Protein AF-0000000086745150 (afdb_homodimer)

Secondary structure (DSSP, 8-state):
-PPPHHHHHHHHHHHTTT-HHHHHHHEEEEEEEEE-TTSTT-EEEESHHHIIIIIIHHHHHTEEEEEEEEEEEEEETTEEEEEEEEEEEETTS-EEEEEEEEEEEEETTEEEEEEEEE-HHHHHHHH--/-PPPHHHHHHHHHHHTTT-HHHHHHHEEEEEEEEE-TTSTT-EEEESHHHIIIIIIHHHHHTEEEEEEEEEEEEEETTEEEEEEEEEEEETTS-EEEEEEEEEEEEETTEEEEEEEEE-HHHHHHHH--

pLDDT: mean 95.44, std 5.89, range [51.44, 98.81]

Nearest PDB structures (foldseek):
  3ebt-assembly1_A-2  TM=9.265E-01  e=2.914E-10  Burkholderia pseudomallei K96243
  3ec9-assembly1_A  TM=9.113E-01  e=8.352E-10  Burkholderia thailandensis E264
  6wf4-assembly1_A  TM=9.199E-01  e=3.823E-09  Streptomyces sp. RM-5-8
  3f14-assembly1_A-2  TM=7.844E-01  e=1.252E-06  Cytophaga hutchinsonii ATCC 33406
  4j9a-assembly4_D  TM=7.954E-01  e=3.951E-05  Pseudomonas aeruginosa PAO1

Structure (mmCIF, N/CA/C/O backbone):
data_AF-0000000086745150-model_v1
#
loop_
_entity.id
_entity.type
_entity.pdbx_description
1 polymer 'SnoaL-like domain-containing protein'
#
loop_
_atom_site.group_PDB
_atom_site.id
_atom_site.type_symbol
_atom_site.label_atom_id
_atom_site.label_alt_id
_atom_site.label_comp_id
_atom_site.label_asym_id
_atom_site.label_entity_id
_atom_site.label_seq_id
_atom_site.pdbx_PDB_ins_code
_atom_site.Cartn_x
_atom_site.Cartn_y
_atom_site.Cartn_z
_atom_site.occupancy
_atom_site.B_iso_or_equiv
_atom_site.auth_seq_id
_atom_site.auth_comp_id
_atom_site.auth_asym_id
_atom_site.auth_atom_id
_atom_site.pdbx_PDB_model_num
ATOM 1 N N . MET A 1 1 ? 19.312 3.621 -17.266 1 51.53 1 MET A N 1
ATOM 2 C CA . MET A 1 1 ? 20.203 2.811 -16.438 1 51.53 1 MET A CA 1
ATOM 3 C C . MET A 1 1 ? 19.641 1.402 -16.266 1 51.53 1 MET A C 1
ATOM 5 O O . MET A 1 1 ? 18.422 1.211 -16.25 1 51.53 1 MET A O 1
ATOM 9 N N . SER A 1 2 ? 20.406 0.345 -16.516 1 74.62 2 SER A N 1
ATOM 10 C CA . SER A 1 2 ? 20.078 -1.078 -16.531 1 74.62 2 SER A CA 1
ATOM 11 C C . SER A 1 2 ? 19.531 -1.531 -15.188 1 74.62 2 SER A C 1
ATOM 13 O O . SER A 1 2 ? 19.922 -1.002 -14.148 1 74.62 2 SER A O 1
ATOM 15 N N . ASP A 1 3 ? 18.484 -2.293 -15.094 1 85.75 3 ASP A N 1
ATOM 16 C CA . ASP A 1 3 ? 17.875 -2.838 -13.875 1 85.75 3 ASP A CA 1
ATOM 17 C C . ASP A 1 3 ? 18.906 -3.615 -13.055 1 85.75 3 ASP A C 1
ATOM 19 O O . ASP A 1 3 ? 19.781 -4.273 -13.617 1 85.75 3 ASP A O 1
ATOM 23 N N . SER A 1 4 ? 18.969 -3.369 -11.719 1 93.81 4 SER A N 1
ATOM 24 C CA . SER A 1 4 ? 19.688 -4.297 -10.844 1 93.81 4 SER A CA 1
ATOM 25 C C . SER A 1 4 ? 19.172 -5.719 -11.008 1 93.81 4 SER A C 1
ATOM 27 O O . SER A 1 4 ? 18.109 -5.938 -11.602 1 93.81 4 SER A O 1
ATOM 29 N N . LEU A 1 5 ? 19.922 -6.699 -10.547 1 94.88 5 LEU A N 1
ATOM 30 C CA . LEU A 1 5 ? 19.484 -8.094 -10.602 1 94.88 5 LEU A CA 1
ATOM 31 C C . LEU A 1 5 ? 18.172 -8.273 -9.859 1 94.88 5 LEU A C 1
ATOM 33 O O . LEU A 1 5 ? 17.266 -8.945 -10.367 1 94.88 5 LEU A O 1
ATOM 37 N N . ASN A 1 6 ? 18.078 -7.664 -8.625 1 97.19 6 ASN A N 1
ATOM 38 C CA . ASN A 1 6 ? 16.859 -7.789 -7.844 1 97.19 6 ASN A CA 1
ATOM 39 C C . ASN A 1 6 ? 15.648 -7.254 -8.609 1 97.19 6 ASN A C 1
ATOM 41 O O . ASN A 1 6 ? 14.609 -7.918 -8.688 1 97.19 6 ASN A O 1
ATOM 45 N N . VAL A 1 7 ? 15.773 -6.074 -9.172 1 97.38 7 VAL A N 1
ATOM 46 C CA . VAL A 1 7 ? 14.672 -5.457 -9.906 1 97.38 7 VAL A CA 1
ATOM 47 C C . VAL A 1 7 ? 14.344 -6.301 -11.141 1 97.38 7 VAL A C 1
ATOM 49 O O . VAL A 1 7 ? 13.172 -6.48 -11.477 1 97.38 7 VAL A O 1
ATOM 52 N N . SER A 1 8 ? 15.367 -6.832 -11.781 1 96.5 8 SER A N 1
ATOM 53 C CA . SER A 1 8 ? 15.156 -7.664 -12.961 1 96.5 8 SER A CA 1
ATOM 54 C C . SER A 1 8 ? 14.352 -8.914 -12.617 1 96.5 8 SER A C 1
ATOM 56 O O . SER A 1 8 ? 13.477 -9.336 -13.383 1 96.5 8 SER A O 1
ATOM 58 N N . ILE A 1 9 ? 14.633 -9.539 -11.539 1 96.56 9 ILE A N 1
ATOM 59 C CA . ILE A 1 9 ? 13.93 -10.734 -11.102 1 96.56 9 ILE A CA 1
ATOM 60 C C . ILE A 1 9 ? 12.469 -10.398 -10.828 1 96.56 9 ILE A C 1
ATOM 62 O O . ILE A 1 9 ? 11.57 -11.133 -11.242 1 96.56 9 ILE A O 1
ATOM 66 N N . VAL A 1 10 ? 12.227 -9.297 -10.164 1 97.38 10 VAL A N 1
ATOM 67 C CA . VAL A 1 10 ? 10.867 -8.875 -9.844 1 97.38 10 VAL A CA 1
ATOM 68 C C . VAL A 1 10 ? 10.102 -8.555 -11.125 1 97.38 10 VAL A C 1
ATOM 70 O O . VAL A 1 10 ? 8.953 -8.961 -11.289 1 97.38 10 VAL A O 1
ATOM 73 N N . ARG A 1 11 ? 10.727 -7.848 -12.039 1 96.38 11 ARG A N 1
ATOM 74 C CA . ARG A 1 11 ? 10.086 -7.523 -13.312 1 96.38 11 ARG A CA 1
ATOM 75 C C . ARG A 1 11 ? 9.727 -8.789 -14.078 1 96.38 11 ARG A C 1
ATOM 77 O O . ARG A 1 11 ? 8.648 -8.875 -14.68 1 96.38 11 ARG A O 1
ATOM 84 N N . ARG A 1 12 ? 10.586 -9.789 -14.031 1 94.88 12 ARG A N 1
ATOM 85 C CA . ARG A 1 12 ? 10.328 -11.062 -14.703 1 94.88 12 ARG A CA 1
ATOM 86 C C . ARG A 1 12 ? 9.086 -11.734 -14.125 1 94.88 12 ARG A C 1
ATOM 88 O O . ARG A 1 12 ? 8.32 -12.367 -14.859 1 94.88 12 ARG A O 1
ATOM 95 N N . PHE A 1 13 ? 8.891 -11.602 -12.883 1 96.25 13 PHE A N 1
ATOM 96 C CA . PHE A 1 13 ? 7.699 -12.156 -12.25 1 96.25 13 PHE A CA 1
ATOM 97 C C . PHE A 1 13 ? 6.438 -11.539 -12.852 1 96.25 13 PHE A C 1
ATOM 99 O O . PHE A 1 13 ? 5.523 -12.266 -13.258 1 96.25 13 PHE A O 1
ATOM 106 N N . TYR A 1 14 ? 6.398 -10.227 -12.898 1 95.5 14 TYR A N 1
ATOM 107 C CA . TYR A 1 14 ? 5.207 -9.555 -13.406 1 95.5 14 TYR A CA 1
ATOM 108 C C . TYR A 1 14 ? 4.988 -9.883 -14.883 1 95.5 14 TYR A C 1
ATOM 110 O O . TYR A 1 14 ? 3.848 -9.969 -15.336 1 95.5 14 TYR A O 1
ATOM 118 N N . GLU A 1 15 ? 6.043 -10.055 -15.586 1 92.88 15 GLU A N 1
ATOM 119 C CA . GLU A 1 15 ? 5.973 -10.32 -17.016 1 92.88 15 GLU A CA 1
ATOM 120 C C . GLU A 1 15 ? 5.547 -11.758 -17.297 1 92.88 15 GLU A C 1
ATOM 122 O O . GLU A 1 15 ? 5.086 -12.078 -18.391 1 92.88 15 GLU A O 1
ATOM 127 N N . SER A 1 16 ? 5.754 -12.633 -16.281 1 89.31 16 SER A N 1
ATOM 128 C CA . SER A 1 16 ? 5.445 -14.047 -16.469 1 89.31 16 SER A CA 1
ATOM 129 C C . SER A 1 16 ? 3.949 -14.266 -16.688 1 89.31 16 SER A C 1
ATOM 131 O O . SER A 1 16 ? 3.535 -15.289 -17.219 1 89.31 16 SER A O 1
ATOM 133 N N . MET A 1 17 ? 3.076 -13.305 -16.266 1 75 17 MET A N 1
ATOM 134 C CA . MET A 1 17 ? 1.635 -13.32 -16.5 1 75 17 MET A CA 1
ATOM 135 C C . MET A 1 17 ? 1.022 -14.641 -16.062 1 75 17 MET A C 1
ATOM 137 O O . MET A 1 17 ? 0.114 -15.156 -16.703 1 75 17 MET A O 1
ATOM 141 N N . GLY A 1 18 ? 1.61 -15.281 -15.117 1 77.31 18 GLY A N 1
ATOM 142 C CA . GLY A 1 18 ? 0.941 -16.453 -14.602 1 77.31 18 GLY A CA 1
ATOM 143 C C . GLY A 1 18 ? 1.522 -17.75 -15.125 1 77.31 18 GLY A C 1
ATOM 144 O O . GLY A 1 18 ? 0.983 -18.844 -14.867 1 77.31 18 GLY A O 1
ATOM 145 N N . ASP A 1 19 ? 2.5 -17.641 -15.891 1 89.88 19 ASP A N 1
ATOM 146 C CA . ASP A 1 19 ? 3.182 -18.875 -16.281 1 89.88 19 ASP A CA 1
ATOM 147 C C . ASP A 1 19 ? 3.768 -19.594 -15.078 1 89.88 19 ASP A C 1
ATOM 149 O O . ASP A 1 19 ? 4.762 -19.141 -14.5 1 89.88 19 ASP A O 1
ATOM 153 N N . ILE A 1 20 ? 3.25 -20.719 -14.812 1 89.81 20 ILE A N 1
ATOM 154 C CA . ILE A 1 20 ? 3.545 -21.422 -13.57 1 89.81 20 ILE A CA 1
ATOM 155 C C . ILE A 1 20 ? 5.008 -21.875 -13.57 1 89.81 20 ILE A C 1
ATOM 157 O O . ILE A 1 20 ? 5.656 -21.875 -12.523 1 89.81 20 ILE A O 1
ATOM 161 N N . ASN A 1 21 ? 5.531 -22.219 -14.664 1 92.12 21 ASN A N 1
ATOM 162 C CA . ASN A 1 21 ? 6.922 -22.641 -14.742 1 92.12 21 ASN A CA 1
ATOM 163 C C . ASN A 1 21 ? 7.883 -21.516 -14.391 1 92.12 21 ASN A C 1
ATOM 165 O O . ASN A 1 21 ? 8.828 -21.703 -13.633 1 92.12 21 ASN A O 1
ATOM 169 N N . ILE A 1 22 ? 7.688 -20.406 -14.93 1 93.06 22 ILE A N 1
ATOM 170 C CA . ILE A 1 22 ? 8.523 -19.25 -14.641 1 93.06 22 ILE A CA 1
ATOM 171 C C . ILE A 1 22 ? 8.367 -18.859 -13.172 1 93.06 22 ILE A C 1
ATOM 173 O O . ILE A 1 22 ? 9.359 -18.578 -12.492 1 93.06 22 ILE A O 1
ATOM 177 N N . VAL A 1 23 ? 7.156 -18.875 -12.68 1 93.31 23 VAL A N 1
ATOM 178 C CA . VAL A 1 23 ? 6.855 -18.5 -11.305 1 93.31 23 VAL A CA 1
ATOM 179 C C . VAL A 1 23 ? 7.594 -19.422 -10.336 1 93.31 23 VAL A C 1
ATOM 181 O O . VAL A 1 23 ? 8.227 -18.953 -9.383 1 93.31 23 VAL A O 1
ATOM 184 N N . ARG A 1 24 ? 7.57 -20.672 -10.633 1 92.81 24 ARG A N 1
ATOM 185 C CA . ARG A 1 24 ? 8.227 -21.641 -9.766 1 92.81 24 ARG A CA 1
ATOM 186 C C . ARG A 1 24 ? 9.742 -21.469 -9.789 1 92.81 24 ARG A C 1
ATOM 188 O O . ARG A 1 24 ? 10.422 -21.766 -8.805 1 92.81 24 ARG A O 1
ATOM 195 N N . GLN A 1 25 ? 10.273 -20.984 -10.836 1 93.94 25 GLN A N 1
ATOM 196 C CA . GLN A 1 25 ? 11.711 -20.734 -10.953 1 93.94 25 GLN A CA 1
ATOM 197 C C . GLN A 1 25 ? 12.125 -19.5 -10.156 1 93.94 25 GLN A C 1
ATOM 199 O O . GLN A 1 25 ? 13.234 -19.453 -9.609 1 93.94 25 GLN A O 1
ATOM 204 N N . LEU A 1 26 ? 11.305 -18.578 -10.094 1 96.19 26 LEU A N 1
ATOM 205 C CA . LEU A 1 26 ? 11.648 -17.281 -9.508 1 96.19 26 LEU A CA 1
ATOM 206 C C . LEU A 1 26 ? 11.406 -17.281 -8.008 1 96.19 26 LEU A C 1
ATOM 208 O O . LEU A 1 26 ? 12.07 -16.562 -7.262 1 96.19 26 LEU A O 1
ATOM 212 N N . MET A 1 27 ? 10.461 -18.094 -7.527 1 96.38 27 MET A N 1
ATOM 213 C CA . MET A 1 27 ? 10.047 -18.047 -6.129 1 96.38 27 MET A CA 1
ATOM 214 C C . MET A 1 27 ? 10.773 -19.109 -5.312 1 96.38 27 MET A C 1
ATOM 216 O O . MET A 1 27 ? 10.953 -20.234 -5.773 1 96.38 27 MET A O 1
ATOM 220 N N . GLY A 1 28 ? 11.203 -18.734 -4.16 1 96.19 28 GLY A N 1
ATOM 221 C CA . GLY A 1 28 ? 11.727 -19.719 -3.229 1 96.19 28 GLY A CA 1
ATOM 222 C C . GLY A 1 28 ? 10.672 -20.688 -2.73 1 96.19 28 GLY A C 1
ATOM 223 O O . GLY A 1 28 ? 9.5 -20.328 -2.588 1 96.19 28 GLY A O 1
ATOM 224 N N . ASP A 1 29 ? 11.055 -21.906 -2.32 1 95.56 29 ASP A N 1
ATOM 225 C CA . ASP A 1 29 ? 10.148 -22.953 -1.871 1 95.56 29 ASP A CA 1
ATOM 226 C C . ASP A 1 29 ? 9.391 -22.531 -0.616 1 95.56 29 ASP A C 1
ATOM 228 O O . ASP A 1 29 ? 8.25 -22.938 -0.405 1 95.56 29 ASP A O 1
ATOM 232 N N . ASP A 1 30 ? 10.008 -21.641 0.158 1 97.12 30 ASP A N 1
ATOM 233 C CA . ASP A 1 30 ? 9.43 -21.25 1.437 1 97.12 30 ASP A CA 1
ATOM 234 C C . ASP A 1 30 ? 8.93 -19.812 1.394 1 97.12 30 ASP A C 1
ATOM 236 O O . ASP A 1 30 ? 8.969 -19.109 2.4 1 97.12 30 ASP A O 1
ATOM 240 N N . ILE A 1 31 ? 8.609 -19.375 0.255 1 98.38 31 ILE A N 1
ATOM 241 C CA . ILE A 1 31 ? 8.18 -18 0.092 1 98.38 31 ILE A CA 1
ATOM 242 C C . ILE A 1 31 ? 7.039 -17.688 1.062 1 98.38 31 ILE A C 1
ATOM 244 O O . ILE A 1 31 ? 6.168 -18.531 1.288 1 98.38 31 ILE A O 1
ATOM 248 N N . ILE A 1 32 ? 7.074 -16.531 1.65 1 98.81 32 ILE A N 1
ATOM 249 C CA . ILE A 1 32 ? 5.992 -15.984 2.459 1 98.81 32 ILE A CA 1
ATOM 250 C C . ILE A 1 32 ? 5.188 -14.984 1.634 1 98.81 32 ILE A C 1
ATOM 252 O O . ILE A 1 32 ? 5.754 -14.055 1.053 1 98.81 32 ILE A O 1
ATOM 256 N N . TRP A 1 33 ? 3.891 -15.211 1.575 1 98.69 33 TRP A N 1
ATOM 257 C CA . TRP A 1 33 ? 2.953 -14.43 0.778 1 98.69 33 TRP A CA 1
ATOM 258 C C . TRP A 1 33 ? 1.914 -13.758 1.668 1 98.69 33 TRP A C 1
ATOM 260 O O . TRP A 1 33 ? 0.938 -14.383 2.082 1 98.69 33 TRP A O 1
ATOM 270 N N . ASP A 1 34 ? 2.164 -12.406 1.898 1 98.81 34 ASP A N 1
ATOM 271 C CA . ASP A 1 34 ? 1.401 -11.648 2.887 1 98.81 34 ASP A CA 1
ATOM 272 C C . ASP A 1 34 ? 0.463 -10.648 2.213 1 98.81 34 ASP A C 1
ATOM 274 O O . ASP A 1 34 ? 0.901 -9.602 1.741 1 98.81 34 ASP A O 1
ATOM 278 N N . ILE A 1 35 ? -0.817 -11.023 2.203 1 98.75 35 ILE A N 1
ATOM 279 C CA . ILE A 1 35 ? -1.843 -10.266 1.499 1 98.75 35 ILE A CA 1
ATOM 280 C C . ILE A 1 35 ? -2.643 -9.43 2.496 1 98.75 35 ILE A C 1
ATOM 282 O O . ILE A 1 35 ? -2.996 -9.906 3.576 1 98.75 35 ILE A O 1
ATOM 286 N N . THR A 1 36 ? -2.852 -8.203 2.094 1 98.25 36 THR A N 1
ATOM 287 C CA . THR A 1 36 ? -3.543 -7.219 2.92 1 98.25 36 THR A CA 1
ATOM 288 C C . THR A 1 36 ? -4.871 -7.773 3.43 1 98.25 36 THR A C 1
ATOM 290 O O . THR A 1 36 ? -5.617 -8.398 2.674 1 98.25 36 THR A O 1
ATOM 293 N N . GLU A 1 37 ? -5.227 -7.5 4.652 1 97.31 37 GLU A N 1
ATOM 294 C CA . GLU A 1 37 ? -6.328 -8.141 5.367 1 97.31 37 GLU A CA 1
ATOM 295 C C . GLU A 1 37 ? -7.664 -7.855 4.691 1 97.31 37 GLU A C 1
ATOM 297 O O . GLU A 1 37 ? -8.547 -8.719 4.66 1 97.31 37 GLU A O 1
ATOM 302 N N . GLY A 1 38 ? -7.902 -6.762 4.172 1 97.06 38 GLY A N 1
ATOM 303 C CA . GLY A 1 38 ? -9.18 -6.387 3.584 1 97.06 38 GLY A CA 1
ATOM 304 C C . GLY A 1 38 ? -9.422 -7.027 2.23 1 97.06 38 GLY A C 1
ATOM 305 O O . GLY A 1 38 ? -10.523 -6.934 1.684 1 97.06 38 GLY A O 1
ATOM 306 N N . ALA A 1 39 ? -8.422 -7.676 1.69 1 96.81 39 ALA A N 1
ATOM 307 C CA . ALA A 1 39 ? -8.57 -8.32 0.388 1 96.81 39 ALA A CA 1
ATOM 308 C C . ALA A 1 39 ? -9.461 -9.562 0.485 1 96.81 39 ALA A C 1
ATOM 310 O O . ALA A 1 39 ? -9.539 -10.195 1.541 1 96.81 39 ALA A O 1
ATOM 311 N N . LEU A 1 40 ? -10.125 -9.977 -0.613 1 93.62 40 LEU A N 1
ATOM 312 C CA . LEU A 1 40 ? -11.008 -11.141 -0.672 1 93.62 40 LEU A CA 1
ATOM 313 C C . LEU A 1 40 ? -10.281 -12.391 -0.18 1 93.62 40 LEU A C 1
ATOM 315 O O . LEU A 1 40 ? -10.867 -13.211 0.525 1 93.62 40 LEU A O 1
ATOM 319 N N . HIS A 1 41 ? -9.055 -12.508 -0.434 1 96.75 41 HIS A N 1
ATOM 320 C CA . HIS A 1 41 ? -8.211 -13.625 -0.008 1 96.75 41 HIS A CA 1
ATOM 321 C C . HIS A 1 41 ? -7.051 -13.148 0.85 1 96.75 41 HIS A C 1
ATOM 323 O O . HIS A 1 41 ? -5.914 -13.602 0.675 1 96.75 41 HIS A O 1
ATOM 329 N N . GLY A 1 42 ? -7.402 -12.195 1.705 1 97.81 42 GLY A N 1
ATOM 330 C CA . GLY A 1 42 ? -6.379 -11.695 2.604 1 97.81 42 GLY A CA 1
ATOM 331 C C . GLY A 1 42 ? -5.844 -12.75 3.553 1 97.81 42 GLY A C 1
ATOM 332 O O . GLY A 1 42 ? -6.566 -13.672 3.932 1 97.81 42 GLY A O 1
ATOM 333 N N . GLY A 1 43 ? -4.609 -12.547 4.008 1 97.94 43 GLY A N 1
ATOM 334 C CA . GLY A 1 43 ? -3.951 -13.5 4.887 1 97.94 43 GLY A CA 1
ATOM 335 C C . GLY A 1 43 ? -2.525 -13.805 4.473 1 97.94 43 GLY A C 1
ATOM 336 O O . GLY A 1 43 ? -1.987 -13.18 3.562 1 97.94 43 GLY A O 1
ATOM 337 N N . VAL A 1 44 ? -1.952 -14.781 5.242 1 98.75 44 VAL A N 1
ATOM 338 C CA . VAL A 1 44 ? -0.567 -15.156 4.98 1 98.75 44 VAL A CA 1
ATOM 339 C C . VAL A 1 44 ? -0.507 -16.609 4.496 1 98.75 44 VAL A C 1
ATOM 341 O O . VAL A 1 44 ? -1.053 -17.5 5.141 1 98.75 44 VAL A O 1
ATOM 344 N N . TYR A 1 45 ? 0.108 -16.766 3.318 1 98.69 45 TYR A N 1
ATOM 345 C CA . TYR A 1 45 ? 0.352 -18.078 2.725 1 98.69 45 TYR A CA 1
ATOM 346 C C . TYR A 1 45 ? 1.834 -18.422 2.773 1 98.69 45 TYR A C 1
ATOM 348 O O . TYR A 1 45 ? 2.691 -17.562 2.602 1 98.69 45 TYR A O 1
ATOM 356 N N . GLU A 1 46 ? 2.072 -19.688 2.99 1 98.69 46 GLU A N 1
ATOM 357 C CA . GLU A 1 46 ? 3.461 -20.109 3.178 1 98.69 46 GLU A CA 1
ATOM 358 C C . GLU A 1 46 ? 3.826 -21.25 2.242 1 98.69 46 GLU A C 1
ATOM 360 O O . GLU A 1 46 ? 3.199 -22.312 2.279 1 98.69 46 GLU A O 1
ATOM 365 N N . GLY A 1 47 ? 4.859 -20.984 1.521 1 98.19 47 GLY A N 1
ATOM 366 C CA . GLY A 1 47 ? 5.324 -21.969 0.564 1 98.19 47 GLY A CA 1
ATOM 367 C C . GLY A 1 47 ? 4.66 -21.844 -0.793 1 98.19 47 GLY A C 1
ATOM 368 O O . GLY A 1 47 ? 3.486 -21.484 -0.885 1 98.19 47 GLY A O 1
ATOM 369 N N . ILE A 1 48 ? 5.426 -22.234 -1.801 1 96.06 48 ILE A N 1
ATOM 370 C CA . ILE A 1 48 ? 4.996 -22 -3.176 1 96.06 48 ILE A CA 1
ATOM 371 C C . ILE A 1 48 ? 3.713 -22.781 -3.453 1 96.06 48 ILE A C 1
ATOM 373 O O . ILE A 1 48 ? 2.818 -22.281 -4.145 1 96.06 48 ILE A O 1
ATOM 377 N N . ASP A 1 49 ? 3.576 -23.969 -2.99 1 96.31 49 ASP A N 1
ATOM 378 C CA . ASP A 1 49 ? 2.367 -24.75 -3.227 1 96.31 49 ASP A CA 1
ATOM 379 C C . ASP A 1 49 ? 1.148 -24.094 -2.592 1 96.31 49 ASP A C 1
ATOM 381 O O . ASP A 1 49 ? 0.072 -24.047 -3.191 1 96.31 49 ASP A O 1
ATOM 385 N N . ASP A 1 50 ? 1.31 -23.625 -1.415 1 98 50 ASP A N 1
ATOM 386 C CA . ASP A 1 50 ? 0.231 -22.906 -0.747 1 98 50 ASP A CA 1
ATOM 387 C C . ASP A 1 50 ? -0.171 -21.656 -1.539 1 98 50 ASP A C 1
ATOM 389 O O . ASP A 1 50 ? -1.357 -21.422 -1.774 1 98 50 ASP A O 1
ATOM 393 N N . VAL A 1 51 ? 0.795 -20.906 -1.982 1 97.06 51 VAL A N 1
ATOM 394 C CA . VAL A 1 51 ? 0.556 -19.688 -2.746 1 97.06 51 VAL A CA 1
ATOM 395 C C . VAL A 1 51 ? -0.191 -20.031 -4.035 1 97.06 51 VAL A C 1
ATOM 397 O O . VAL A 1 51 ? -1.21 -19.406 -4.348 1 97.06 51 VAL A O 1
ATOM 400 N N . LEU A 1 52 ? 0.263 -21.031 -4.727 1 94.44 52 LEU A N 1
ATOM 401 C CA . LEU A 1 52 ? -0.307 -21.359 -6.027 1 94.44 52 LEU A CA 1
ATOM 402 C C . LEU A 1 52 ? -1.694 -21.969 -5.879 1 94.44 52 LEU A C 1
ATOM 404 O O . LEU A 1 52 ? -2.625 -21.594 -6.594 1 94.44 52 LEU A O 1
ATOM 408 N N . ASN A 1 53 ? -1.905 -22.781 -4.898 1 95.31 53 ASN A N 1
ATOM 409 C CA . ASN A 1 53 ? -3.137 -23.547 -4.805 1 95.31 53 ASN A CA 1
ATOM 410 C C . ASN A 1 53 ? -4.203 -22.828 -3.992 1 95.31 53 ASN A C 1
ATOM 412 O O . ASN A 1 53 ? -5.387 -22.875 -4.32 1 95.31 53 ASN A O 1
ATOM 416 N N . ASN A 1 54 ? -3.791 -22.109 -3.012 1 97.31 54 ASN A N 1
ATOM 417 C CA . ASN A 1 54 ? -4.777 -21.578 -2.08 1 97.31 54 ASN A CA 1
ATOM 418 C C . ASN A 1 54 ? -4.961 -20.062 -2.26 1 97.31 54 ASN A C 1
ATOM 420 O O . ASN A 1 54 ? -5.941 -19.5 -1.776 1 97.31 54 ASN A O 1
ATOM 424 N N . PHE A 1 55 ? -4.051 -19.469 -2.9 1 96.88 55 PHE A N 1
ATOM 425 C CA . PHE A 1 55 ? -4.234 -18.047 -3.199 1 96.88 55 PHE A CA 1
ATOM 426 C C . PHE A 1 55 ? -4.609 -17.844 -4.66 1 96.88 55 PHE A C 1
ATOM 428 O O . PHE A 1 55 ? -5.699 -17.359 -4.969 1 96.88 55 PHE A O 1
ATOM 435 N N . PHE A 1 56 ? -3.758 -18.312 -5.59 1 94.62 56 PHE A N 1
ATOM 436 C CA . PHE A 1 56 ? -3.908 -17.938 -6.984 1 94.62 56 PHE A CA 1
ATOM 437 C C . PHE A 1 56 ? -5.102 -18.641 -7.617 1 94.62 56 PHE A C 1
ATOM 439 O O . PHE A 1 56 ? -5.832 -18.047 -8.414 1 94.62 56 PHE A O 1
ATOM 446 N N . VAL A 1 57 ? -5.312 -19.875 -7.301 1 93.69 57 VAL A N 1
ATOM 447 C CA . VAL A 1 57 ? -6.414 -20.609 -7.906 1 93.69 57 VAL A CA 1
ATOM 448 C C . VAL A 1 57 ? -7.738 -19.938 -7.57 1 93.69 57 VAL A C 1
ATOM 450 O O . VAL A 1 57 ? -8.484 -19.547 -8.469 1 93.69 57 VAL A O 1
ATOM 453 N N . PRO A 1 58 ? -8.055 -19.719 -6.277 1 94.81 58 PRO A N 1
ATOM 454 C CA . PRO A 1 58 ? -9.305 -19.016 -6.023 1 94.81 58 PRO A CA 1
ATOM 455 C C . PRO A 1 58 ? -9.281 -17.578 -6.535 1 94.81 58 PRO A C 1
ATOM 457 O O . PRO A 1 58 ? -10.312 -17.047 -6.957 1 94.81 58 PRO A O 1
ATOM 460 N N . PHE A 1 59 ? -8.18 -16.953 -6.473 1 94.12 59 PHE A N 1
ATOM 461 C CA . PHE A 1 59 ? -8.039 -15.562 -6.906 1 94.12 59 PHE A CA 1
ATOM 462 C C . PHE A 1 59 ? -8.477 -15.398 -8.352 1 94.12 59 PHE A C 1
ATOM 464 O O . PHE A 1 59 ? -9.258 -14.492 -8.672 1 94.12 59 PHE A O 1
ATOM 471 N N . PHE A 1 60 ? -8.086 -16.25 -9.227 1 91.12 60 PHE A N 1
ATOM 472 C CA . PHE A 1 60 ? -8.375 -16.125 -10.648 1 91.12 60 PHE A CA 1
ATOM 473 C C . PHE A 1 60 ? -9.844 -16.438 -10.93 1 91.12 60 PHE A C 1
ATOM 475 O O . PHE A 1 60 ? -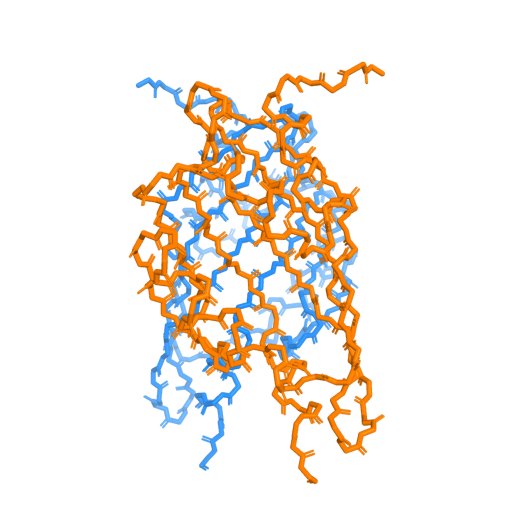10.375 -16.047 -11.977 1 91.12 60 PHE A O 1
ATOM 482 N N . ASN A 1 61 ? -10.477 -17.047 -10 1 93.38 61 ASN A N 1
ATOM 483 C CA . ASN A 1 61 ? -11.898 -17.328 -10.156 1 93.38 61 ASN A CA 1
ATOM 484 C C . ASN A 1 61 ? -12.75 -16.109 -9.844 1 93.38 61 ASN A C 1
ATOM 486 O O . ASN A 1 61 ? -13.938 -16.062 -10.188 1 93.38 61 ASN A O 1
ATOM 490 N N . ASP A 1 62 ? -12.156 -15.156 -9.273 1 94.12 62 ASP A N 1
ATOM 491 C CA . ASP A 1 62 ? -12.93 -14.008 -8.812 1 94.12 62 ASP A CA 1
ATOM 492 C C . ASP A 1 62 ? -13.031 -12.945 -9.898 1 94.12 62 ASP A C 1
ATOM 494 O O . ASP A 1 62 ? -13.852 -12.023 -9.805 1 94.12 62 ASP A O 1
ATOM 498 N N . PHE A 1 63 ? -12.234 -13.07 -10.945 1 95.81 63 PHE A N 1
ATOM 499 C CA . PHE A 1 63 ? -12.148 -11.969 -11.898 1 95.81 63 PHE A CA 1
ATOM 500 C C . PHE A 1 63 ? -12.297 -12.469 -13.328 1 95.81 63 PHE A C 1
ATOM 502 O O . PHE A 1 63 ? -11.82 -13.555 -13.664 1 95.81 63 PHE A O 1
ATOM 509 N N . GLU A 1 64 ? -12.953 -11.742 -14.125 1 96.56 64 GLU A N 1
ATOM 510 C CA . GLU A 1 64 ? -12.969 -11.969 -15.562 1 96.56 64 GLU A CA 1
ATOM 511 C C . GLU A 1 64 ? -11.672 -11.492 -16.203 1 96.56 64 GLU A C 1
ATOM 513 O O . GLU A 1 64 ? -11.133 -12.156 -17.109 1 96.56 64 GLU A O 1
ATOM 518 N N . GLU A 1 65 ? -11.211 -10.367 -15.789 1 96.5 65 GLU A N 1
ATOM 519 C CA . GLU A 1 65 ? -9.945 -9.773 -16.203 1 96.5 65 GLU A CA 1
ATOM 520 C C . GLU A 1 65 ? -9.18 -9.219 -15 1 96.5 65 GLU A C 1
ATOM 522 O O . GLU A 1 65 ? -9.781 -8.688 -14.07 1 96.5 65 GLU A O 1
ATOM 527 N N . PHE A 1 66 ? -7.945 -9.352 -15.078 1 96.12 66 PHE A N 1
ATOM 528 C CA . PHE A 1 66 ? -7.09 -8.789 -14.039 1 96.12 66 PHE A CA 1
ATOM 529 C C . PHE A 1 66 ? -5.695 -8.5 -14.586 1 96.12 66 PHE A C 1
ATOM 531 O O . PHE A 1 66 ? -5.008 -9.406 -15.062 1 96.12 66 PHE A O 1
ATOM 538 N N . ILE A 1 67 ? -5.289 -7.246 -14.508 1 95.88 67 ILE A N 1
ATOM 539 C CA . ILE A 1 67 ? -3.979 -6.801 -14.969 1 95.88 67 ILE A CA 1
ATOM 540 C C . ILE A 1 67 ? -3.252 -6.07 -13.844 1 95.88 67 ILE A C 1
ATOM 542 O O . ILE A 1 67 ? -3.85 -5.262 -13.133 1 95.88 67 ILE A O 1
ATOM 546 N N . VAL A 1 68 ? -2.023 -6.477 -13.648 1 96.38 68 VAL A N 1
ATOM 547 C CA . VAL A 1 68 ? -1.15 -5.754 -12.734 1 96.38 68 VAL A CA 1
ATOM 548 C C . VAL A 1 68 ? -0.296 -4.754 -13.516 1 96.38 68 VAL A C 1
ATOM 550 O O . VAL A 1 68 ? 0.596 -5.148 -14.266 1 96.38 68 VAL A O 1
ATOM 553 N N .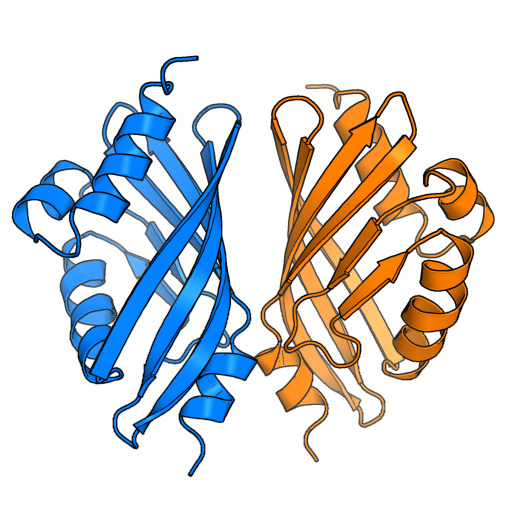 GLU A 1 69 ? -0.57 -3.475 -13.359 1 97.06 69 GLU A N 1
ATOM 554 C CA . GLU A 1 69 ? 0.225 -2.424 -13.984 1 97.06 69 GLU A CA 1
ATOM 555 C C . GLU A 1 69 ? 1.268 -1.869 -13.016 1 97.06 69 GLU A C 1
ATOM 557 O O . GLU A 1 69 ? 0.956 -1.017 -12.18 1 97.06 69 GLU A O 1
ATOM 562 N N . SER A 1 70 ? 2.441 -2.352 -13.117 1 95.31 70 SER A N 1
ATOM 563 C CA . SER A 1 70 ? 3.549 -1.895 -12.281 1 95.31 70 SER A CA 1
ATOM 564 C C . SER A 1 70 ? 4.188 -0.634 -12.852 1 95.31 70 SER A C 1
ATOM 566 O O . SER A 1 70 ? 4.68 -0.64 -13.984 1 95.31 70 SER A O 1
ATOM 568 N N . SER A 1 71 ? 4.23 0.422 -12.164 1 93.38 71 SER A N 1
ATOM 569 C CA . SER A 1 71 ? 4.633 1.71 -12.719 1 93.38 71 SER A CA 1
ATOM 570 C C . SER A 1 71 ? 6.008 2.127 -12.195 1 93.38 71 SER A C 1
ATOM 572 O O . SER A 1 71 ? 6.812 2.695 -12.938 1 93.38 71 SER A O 1
ATOM 574 N N . GLU A 1 72 ? 6.289 1.897 -10.938 1 96.5 72 GLU A N 1
ATOM 575 C CA . GLU A 1 72 ? 7.539 2.336 -10.336 1 96.5 72 GLU A CA 1
ATOM 576 C C . GLU A 1 72 ? 8.188 1.208 -9.539 1 96.5 72 GLU A C 1
ATOM 578 O O . GLU A 1 72 ? 7.496 0.401 -8.914 1 96.5 72 GLU A O 1
ATOM 583 N N . PHE A 1 73 ? 9.484 1.219 -9.609 1 97.5 73 PHE A N 1
ATOM 584 C CA . PHE A 1 73 ? 10.297 0.261 -8.867 1 97.5 73 PHE A CA 1
ATOM 585 C C . PHE A 1 73 ? 11.336 0.979 -8.008 1 97.5 73 PHE A C 1
ATOM 587 O O . PHE A 1 73 ? 12.094 1.811 -8.516 1 97.5 73 PHE A O 1
ATOM 594 N N . PHE A 1 74 ? 11.297 0.688 -6.699 1 97.69 74 PHE A N 1
ATOM 595 C CA . PHE A 1 74 ? 12.32 1.16 -5.777 1 97.69 74 PHE A CA 1
ATOM 596 C C . PHE A 1 74 ? 13.125 -0.009 -5.215 1 97.69 74 PHE A C 1
ATOM 598 O O . PHE A 1 74 ? 12.562 -1.059 -4.898 1 97.69 74 PHE A O 1
ATOM 605 N N . GLU A 1 75 ? 14.406 0.197 -5.125 1 97.88 75 GLU A N 1
ATOM 606 C CA . GLU A 1 75 ? 15.258 -0.842 -4.555 1 97.88 75 GLU A CA 1
ATOM 607 C C . GLU A 1 75 ? 15.945 -0.357 -3.281 1 97.88 75 GLU A C 1
ATOM 609 O O . GLU A 1 75 ? 16.422 0.777 -3.221 1 97.88 75 GLU A O 1
ATOM 614 N N . SER A 1 76 ? 15.891 -1.139 -2.223 1 97.62 76 SER A N 1
ATOM 615 C CA . SER A 1 76 ? 16.578 -0.927 -0.952 1 97.62 76 SER A CA 1
ATOM 616 C C . SER A 1 76 ? 17.156 -2.23 -0.414 1 97.62 76 SER A C 1
ATOM 618 O O . SER A 1 76 ? 16.438 -3.027 0.199 1 97.62 76 SER A O 1
ATOM 620 N N . GLY A 1 77 ? 18.438 -2.387 -0.562 1 96.06 77 GLY A N 1
ATOM 621 C CA . GLY A 1 77 ? 19.031 -3.662 -0.187 1 96.06 77 GLY A CA 1
ATOM 622 C C . GLY A 1 77 ? 18.422 -4.84 -0.927 1 96.06 77 GLY A C 1
ATOM 623 O O . GLY A 1 77 ? 18.375 -4.852 -2.158 1 96.06 77 GLY A O 1
ATOM 624 N N . ASP A 1 78 ? 17.906 -5.766 -0.181 1 97.62 78 ASP A N 1
ATOM 625 C CA . ASP A 1 78 ? 17.328 -6.977 -0.755 1 97.62 78 ASP A CA 1
ATOM 626 C C . ASP A 1 78 ? 15.828 -6.797 -1.018 1 97.62 78 ASP A C 1
ATOM 628 O O . ASP A 1 78 ? 15.117 -7.77 -1.258 1 97.62 78 ASP A O 1
ATOM 632 N N . HIS A 1 79 ? 15.406 -5.566 -0.958 1 98.44 79 HIS A N 1
ATOM 633 C CA . HIS A 1 79 ? 13.984 -5.312 -1.154 1 98.44 79 HIS A CA 1
ATOM 634 C C . HIS A 1 79 ? 13.734 -4.539 -2.443 1 98.44 79 HIS A C 1
ATOM 636 O O . HIS A 1 79 ? 14.516 -3.648 -2.799 1 98.44 79 HIS A O 1
ATOM 642 N N . VAL A 1 80 ? 12.719 -4.91 -3.135 1 98.5 80 VAL A N 1
ATOM 643 C CA . VAL A 1 80 ? 12.188 -4.164 -4.27 1 98.5 80 VAL A CA 1
ATOM 644 C C . VAL A 1 80 ? 10.734 -3.771 -3.996 1 98.5 80 VAL A C 1
ATOM 646 O O . VAL A 1 80 ? 9.883 -4.637 -3.77 1 98.5 80 VAL A O 1
ATOM 649 N N . ILE A 1 81 ? 10.445 -2.486 -3.973 1 98.75 81 ILE A N 1
ATOM 650 C CA . ILE A 1 81 ? 9.102 -1.946 -3.779 1 98.75 81 ILE A CA 1
ATOM 651 C C . ILE A 1 81 ? 8.5 -1.56 -5.129 1 98.75 81 ILE A C 1
ATOM 653 O O . ILE A 1 81 ? 9.117 -0.828 -5.902 1 98.75 81 ILE A O 1
ATOM 657 N N . VAL A 1 82 ? 7.383 -2.098 -5.391 1 98.62 82 VAL A N 1
ATOM 658 C CA . VAL A 1 82 ? 6.73 -1.871 -6.676 1 98.62 82 VAL A CA 1
ATOM 659 C C . VAL A 1 82 ? 5.391 -1.171 -6.461 1 98.62 82 VAL A C 1
ATOM 661 O O . VAL A 1 82 ? 4.562 -1.629 -5.668 1 98.62 82 VAL A O 1
ATOM 664 N N . LEU A 1 83 ? 5.211 -0.051 -7.098 1 98.5 83 LEU A N 1
ATOM 665 C CA . LEU A 1 83 ? 3.953 0.691 -7.094 1 98.5 83 LEU A CA 1
ATOM 666 C C . LEU A 1 83 ? 3.195 0.482 -8.398 1 98.5 83 LEU A C 1
ATOM 668 O O . LEU A 1 83 ? 3.805 0.401 -9.469 1 98.5 83 LEU A O 1
ATOM 672 N N . GLY A 1 84 ? 1.882 0.45 -8.227 1 98.12 84 GLY A N 1
ATOM 673 C CA . GLY A 1 84 ? 1.077 0.37 -9.438 1 98.12 84 GLY A CA 1
ATOM 674 C C . GLY A 1 84 ? -0.413 0.311 -9.156 1 98.12 84 GLY A C 1
ATOM 675 O O . GLY A 1 84 ? -0.865 0.702 -8.078 1 98.12 84 GLY A O 1
ATOM 676 N N . ASN A 1 85 ? -1.121 -0.106 -10.258 1 98.56 85 ASN A N 1
ATOM 677 C CA . ASN A 1 85 ? -2.568 -0.271 -10.195 1 98.56 85 ASN A CA 1
ATOM 678 C C . ASN A 1 85 ? -3.002 -1.639 -10.719 1 98.56 85 ASN A C 1
ATOM 680 O O . ASN A 1 85 ? -2.451 -2.133 -11.703 1 98.56 85 ASN A O 1
ATOM 684 N N . TYR A 1 86 ? -3.91 -2.172 -9.945 1 97.81 86 TYR A N 1
ATOM 685 C CA . TYR A 1 86 ? -4.676 -3.262 -10.539 1 97.81 86 TYR A CA 1
ATOM 686 C C . TYR A 1 86 ? -5.758 -2.725 -11.469 1 97.81 86 TYR A C 1
ATOM 688 O O . TYR A 1 86 ? -6.473 -1.78 -11.117 1 97.81 86 TYR A O 1
ATOM 696 N N . LEU A 1 87 ? -5.832 -3.279 -12.594 1 98 87 LEU A N 1
ATOM 697 C CA . LEU A 1 87 ? -6.965 -3.104 -13.5 1 98 87 LEU A CA 1
ATOM 698 C C . LEU A 1 87 ? -7.754 -4.398 -13.641 1 98 87 LEU A C 1
ATOM 700 O O . LEU A 1 87 ? -7.219 -5.41 -14.102 1 98 87 LEU A O 1
ATOM 704 N N . GLY A 1 88 ? -9.031 -4.363 -13.188 1 97.56 88 GLY A N 1
ATOM 705 C CA . GLY A 1 88 ? -9.758 -5.621 -13.195 1 97.56 88 GLY A CA 1
ATOM 706 C C . GLY A 1 88 ? -11.211 -5.461 -13.594 1 97.56 88 GLY A C 1
ATOM 707 O O . GLY A 1 88 ? -11.734 -4.348 -13.625 1 97.56 88 GLY A O 1
ATOM 708 N N . LYS A 1 89 ? -11.781 -6.578 -13.961 1 98.06 89 LYS A N 1
ATOM 709 C CA . LYS A 1 89 ? -13.203 -6.777 -14.219 1 98.06 89 LYS A CA 1
ATOM 710 C C . LYS A 1 89 ? -13.734 -8.008 -13.484 1 98.06 89 LYS A C 1
ATOM 712 O O . LYS A 1 89 ? -13.172 -9.094 -13.609 1 98.06 89 LYS A O 1
ATOM 717 N N . VAL A 1 90 ? -14.758 -7.766 -12.75 1 97.12 90 VAL A N 1
ATOM 718 C CA . VAL A 1 90 ? -15.312 -8.883 -11.992 1 97.12 90 VAL A CA 1
ATOM 719 C C . VAL A 1 90 ? -16.359 -9.609 -12.836 1 97.12 90 VAL A C 1
ATOM 721 O O . VAL A 1 90 ? -16.672 -9.18 -13.945 1 97.12 90 VAL A O 1
ATOM 724 N N . LYS A 1 91 ? -16.906 -10.664 -12.312 1 94.25 91 LYS A N 1
ATOM 725 C CA . LYS A 1 91 ? -17.766 -11.562 -13.086 1 94.25 91 LYS A CA 1
ATOM 726 C C . LYS A 1 91 ? -19.094 -10.891 -13.445 1 94.25 91 LYS A C 1
ATOM 728 O O . LYS A 1 91 ? -19.688 -11.203 -14.477 1 94.25 91 LYS A O 1
ATOM 733 N N . ASN A 1 92 ? -19.516 -9.938 -12.664 1 94.19 92 ASN A N 1
ATOM 734 C CA . ASN A 1 92 ? -20.766 -9.242 -12.953 1 94.19 92 ASN A CA 1
ATOM 735 C C . ASN A 1 92 ? -20.562 -8.109 -13.953 1 94.19 92 ASN A C 1
ATOM 737 O O . ASN A 1 92 ? -21.484 -7.348 -14.234 1 94.19 92 ASN A O 1
ATOM 741 N N . GLY A 1 93 ? -19.328 -7.938 -14.352 1 95.44 93 GLY A N 1
ATOM 742 C CA . GLY A 1 93 ? -19.031 -7.023 -15.445 1 95.44 93 GLY A CA 1
ATOM 743 C C . GLY A 1 93 ? -18.453 -5.695 -14.977 1 95.44 93 GLY A C 1
ATOM 744 O O . GLY A 1 93 ? -17.984 -4.898 -15.789 1 95.44 93 GLY A O 1
ATOM 745 N N . LYS A 1 94 ? -18.578 -5.41 -13.75 1 97.38 94 LYS A N 1
ATOM 746 C CA . LYS A 1 94 ? -18.078 -4.141 -13.227 1 97.38 94 LYS A CA 1
ATOM 747 C C . LYS A 1 94 ? -16.562 -4.09 -13.25 1 97.38 94 LYS A C 1
ATOM 749 O O . LYS A 1 94 ? -15.898 -5.078 -12.938 1 97.38 94 LYS A O 1
ATOM 754 N N . ARG A 1 95 ? -16.016 -2.943 -13.633 1 98.25 95 ARG A N 1
ATOM 755 C CA . ARG A 1 95 ? -14.57 -2.715 -13.695 1 98.25 95 ARG A CA 1
ATOM 756 C C . ARG A 1 95 ? -14.094 -1.907 -12.492 1 98.25 95 ARG A C 1
ATOM 758 O O . ARG A 1 95 ? -14.891 -1.236 -11.836 1 98.25 95 ARG A O 1
ATOM 765 N N . PHE A 1 96 ? -12.789 -2.084 -12.211 1 98.06 96 PHE A N 1
ATOM 766 C CA . PHE A 1 96 ? -12.211 -1.304 -11.117 1 98.06 96 PHE A CA 1
ATOM 767 C C . PHE A 1 96 ? -10.742 -1.014 -11.383 1 98.06 96 PHE A C 1
ATOM 769 O O . PHE A 1 96 ? -10.102 -1.692 -12.195 1 98.06 96 PHE A O 1
ATOM 776 N N . ILE A 1 97 ? -10.242 0.04 -10.852 1 98.44 97 ILE A N 1
ATOM 777 C CA . ILE A 1 97 ? -8.828 0.365 -10.688 1 98.44 97 ILE A CA 1
ATOM 778 C C . ILE A 1 97 ? -8.484 0.438 -9.203 1 98.44 97 ILE A C 1
ATOM 780 O O . ILE A 1 97 ? -9.203 1.059 -8.422 1 98.44 97 ILE A O 1
ATOM 784 N N . SER A 1 98 ? -7.512 -0.282 -8.789 1 98.5 98 SER A N 1
ATOM 785 C CA . SER A 1 98 ? -7.109 -0.339 -7.391 1 98.5 98 SER A CA 1
ATOM 786 C C . SER A 1 98 ? -5.602 -0.161 -7.242 1 98.5 98 SER A C 1
ATOM 788 O O . SER A 1 98 ? -4.824 -0.932 -7.805 1 98.5 98 SER A O 1
ATOM 790 N N . ARG A 1 99 ? -5.207 0.842 -6.492 1 98.75 99 ARG A N 1
ATOM 791 C CA . ARG A 1 99 ? -3.795 1.091 -6.223 1 98.75 99 ARG A CA 1
ATOM 792 C C . ARG A 1 99 ? -3.197 -0.021 -5.367 1 98.75 99 ARG A C 1
ATOM 794 O O . ARG A 1 99 ? -3.844 -0.516 -4.441 1 98.75 99 ARG A O 1
ATOM 801 N N . PHE A 1 100 ? -1.915 -0.4 -5.66 1 98.75 100 PHE A N 1
ATOM 802 C CA . PHE A 1 100 ? -1.23 -1.385 -4.832 1 98.75 100 PHE A CA 1
ATOM 803 C C . PHE A 1 100 ? 0.228 -0.995 -4.617 1 98.75 100 PHE A C 1
ATOM 805 O O . PHE A 1 100 ? 0.774 -0.183 -5.367 1 98.75 100 PHE A O 1
ATOM 812 N N . VAL A 1 101 ? 0.803 -1.481 -3.598 1 98.81 101 VAL A N 1
ATOM 813 C CA . VAL A 1 101 ? 2.246 -1.55 -3.387 1 98.81 101 VAL A CA 1
ATOM 814 C C . VAL A 1 101 ? 2.648 -2.977 -3.025 1 98.81 101 VAL A C 1
ATOM 816 O O . VAL A 1 101 ? 2.047 -3.596 -2.145 1 98.81 101 VAL A O 1
ATOM 819 N N . HIS A 1 102 ? 3.605 -3.5 -3.664 1 98.81 102 HIS A N 1
ATOM 820 C CA . HIS A 1 102 ? 4.242 -4.773 -3.348 1 98.81 102 HIS A CA 1
ATOM 821 C C . HIS A 1 102 ? 5.652 -4.562 -2.799 1 98.81 102 HIS A C 1
ATOM 823 O O . HIS A 1 102 ? 6.457 -3.846 -3.398 1 98.81 102 HIS A O 1
ATOM 829 N N . ILE A 1 103 ? 5.902 -5.148 -1.658 1 98.75 103 ILE A N 1
ATOM 830 C CA . ILE A 1 103 ? 7.266 -5.223 -1.139 1 98.75 103 ILE A CA 1
ATOM 831 C C . ILE A 1 103 ? 7.816 -6.633 -1.328 1 98.75 103 ILE A C 1
ATOM 833 O O . ILE A 1 103 ? 7.355 -7.578 -0.684 1 98.75 103 ILE A O 1
ATOM 837 N N . TRP A 1 104 ? 8.773 -6.715 -2.176 1 98.62 104 TRP A N 1
ATOM 838 C CA . TRP A 1 104 ? 9.438 -7.988 -2.426 1 98.62 104 TRP A CA 1
ATOM 839 C C . TRP A 1 104 ? 10.719 -8.102 -1.605 1 98.62 104 TRP A C 1
ATOM 841 O O . TRP A 1 104 ? 11.469 -7.133 -1.479 1 98.62 104 TRP A O 1
ATOM 851 N N . THR A 1 105 ? 10.977 -9.25 -1.042 1 98.75 105 THR A N 1
ATOM 852 C CA . THR A 1 105 ? 12.289 -9.625 -0.525 1 98.75 105 THR A CA 1
ATOM 853 C C . THR A 1 105 ? 12.969 -10.633 -1.45 1 98.75 105 THR A C 1
ATOM 855 O O . THR A 1 105 ? 12.375 -11.656 -1.806 1 98.75 105 THR A O 1
ATOM 858 N N . VAL A 1 106 ? 14.141 -10.273 -1.877 1 98.44 106 VAL A N 1
ATOM 859 C CA . VAL A 1 106 ? 14.914 -11.117 -2.781 1 98.44 106 VAL A CA 1
ATOM 860 C C . VAL A 1 106 ? 16.141 -11.672 -2.051 1 98.44 106 VAL A C 1
ATOM 862 O O . VAL A 1 106 ? 16.859 -10.93 -1.392 1 98.44 106 VAL A O 1
ATOM 865 N N . GLN A 1 107 ? 16.328 -12.883 -2.016 1 97 107 GLN A N 1
ATOM 866 C CA . GLN A 1 107 ? 17.516 -13.539 -1.482 1 97 107 GLN A CA 1
ATOM 867 C C . GLN A 1 107 ? 18.141 -14.469 -2.52 1 97 107 GLN A C 1
ATOM 869 O O . GLN A 1 107 ? 17.484 -15.391 -3.016 1 97 107 GLN A O 1
ATOM 874 N N . GLY A 1 108 ? 19.438 -13.969 -2.783 1 91.44 108 GLY A N 1
ATOM 875 C CA . GLY A 1 108 ? 20.031 -14.641 -3.926 1 91.44 108 GLY A CA 1
ATOM 876 C C . GLY A 1 108 ? 19.297 -14.367 -5.23 1 91.44 108 GLY A C 1
ATOM 877 O O . GLY A 1 108 ? 19.156 -13.211 -5.629 1 91.44 108 GLY A O 1
ATOM 878 N N . GLU A 1 109 ? 18.75 -15.273 -5.938 1 93.94 109 GLU A N 1
ATOM 879 C CA . GLU A 1 109 ? 18.031 -15.062 -7.188 1 93.94 109 GLU A CA 1
ATOM 880 C C . GLU A 1 109 ? 16.594 -15.539 -7.086 1 93.94 109 GLU A C 1
ATOM 882 O O . GLU A 1 109 ? 15.969 -15.859 -8.094 1 93.94 109 GLU A O 1
ATOM 887 N N . GLN A 1 110 ? 16.156 -15.492 -5.812 1 97.5 110 GLN A N 1
ATOM 888 C CA . GLN A 1 110 ? 14.797 -15.969 -5.617 1 97.5 110 GLN A CA 1
ATOM 889 C C . GLN A 1 110 ? 13.961 -14.93 -4.867 1 97.5 110 GLN A C 1
ATOM 891 O O . GLN A 1 110 ? 14.469 -14.242 -3.982 1 97.5 110 GLN A O 1
ATOM 896 N N . LEU A 1 111 ? 12.727 -14.844 -5.191 1 98.25 111 LEU A N 1
ATOM 897 C CA . LEU A 1 111 ? 11.734 -14.125 -4.41 1 98.25 111 LEU A CA 1
ATOM 898 C C . LEU A 1 111 ? 11.336 -14.914 -3.166 1 98.25 111 LEU A C 1
ATOM 900 O O . LEU A 1 111 ? 10.859 -16.047 -3.273 1 98.25 111 LEU A O 1
ATOM 904 N N . VAL A 1 112 ? 11.539 -14.336 -1.983 1 98.69 112 VAL A N 1
ATOM 905 C CA . VAL A 1 112 ? 11.328 -15.164 -0.802 1 98.69 112 VAL A CA 1
ATOM 906 C C . VAL A 1 112 ? 10.195 -14.586 0.042 1 98.69 112 VAL A C 1
ATOM 908 O O . VAL A 1 112 ? 9.68 -15.258 0.94 1 98.69 112 VAL A O 1
ATOM 911 N N . LYS A 1 113 ? 9.766 -13.375 -0.21 1 98.81 113 LYS A N 1
ATOM 912 C CA . LYS A 1 113 ? 8.625 -12.789 0.491 1 98.81 113 LYS A CA 1
ATOM 913 C C . LYS A 1 113 ? 7.949 -11.719 -0.354 1 98.81 113 LYS A C 1
ATOM 915 O O . LYS A 1 113 ? 8.625 -10.922 -1.013 1 98.81 113 LYS A O 1
ATOM 920 N N . LEU A 1 114 ? 6.652 -11.703 -0.356 1 98.69 114 LEU A N 1
ATOM 921 C CA . LEU A 1 114 ? 5.816 -10.594 -0.823 1 98.69 114 LEU A CA 1
ATOM 922 C C . LEU A 1 114 ? 4.934 -10.07 0.302 1 98.69 114 LEU A C 1
ATOM 924 O O . LEU A 1 114 ? 4.309 -10.852 1.024 1 98.69 114 LEU A O 1
ATOM 928 N N . GLN A 1 115 ? 4.965 -8.812 0.526 1 98.75 115 GLN A N 1
ATOM 929 C CA . GLN A 1 115 ? 3.967 -8.125 1.335 1 98.75 115 GLN A CA 1
ATOM 930 C C . GLN A 1 115 ? 3.182 -7.117 0.498 1 98.75 115 GLN A C 1
ATOM 932 O O . GLN A 1 115 ? 3.764 -6.211 -0.102 1 98.75 115 GLN A O 1
ATOM 937 N N . GLN A 1 116 ? 1.896 -7.348 0.441 1 98.75 116 GLN A N 1
ATOM 938 C CA . GLN A 1 116 ? 1.02 -6.52 -0.382 1 98.75 116 GLN A CA 1
ATOM 939 C C . GLN A 1 116 ? 0.25 -5.516 0.471 1 98.75 116 GLN A C 1
ATOM 941 O O . GLN A 1 116 ? -0.199 -5.844 1.571 1 98.75 116 GLN A O 1
ATOM 946 N N . THR A 1 117 ? 0.145 -4.348 0.083 1 98.81 117 THR A N 1
ATOM 947 C CA . THR A 1 117 ? -0.871 -3.389 0.504 1 98.81 117 THR A CA 1
ATOM 948 C C . THR A 1 117 ? -1.686 -2.902 -0.691 1 98.81 117 THR A C 1
ATOM 950 O O . THR A 1 117 ? -1.126 -2.584 -1.742 1 98.81 117 THR A O 1
ATOM 953 N N . ALA A 1 118 ? -3.01 -2.846 -0.522 1 98.75 118 ALA A N 1
ATOM 954 C CA . ALA A 1 118 ? -3.848 -2.453 -1.653 1 98.75 118 ALA A CA 1
ATOM 955 C C . ALA A 1 118 ? -5.086 -1.696 -1.182 1 98.75 118 ALA A C 1
ATOM 957 O O . ALA A 1 118 ? -5.484 -1.808 -0.02 1 98.75 118 ALA A O 1
ATOM 958 N N . ASP A 1 119 ? -5.594 -0.921 -2.123 1 98.69 119 ASP A N 1
ATOM 959 C CA . ASP A 1 119 ? -6.859 -0.217 -1.946 1 98.69 119 ASP A CA 1
ATOM 960 C C . ASP A 1 119 ? -8.047 -1.167 -2.109 1 98.69 119 ASP A C 1
ATOM 962 O O . ASP A 1 119 ? -8.742 -1.132 -3.127 1 98.69 119 ASP A O 1
ATOM 966 N N . THR A 1 120 ? -8.398 -1.892 -1.078 1 98.5 120 THR A N 1
ATOM 967 C CA . THR A 1 120 ? -9.289 -3.047 -1.166 1 98.5 120 THR A CA 1
ATOM 968 C C . THR A 1 120 ? -10.734 -2.604 -1.349 1 98.5 120 THR A C 1
ATOM 970 O O . THR A 1 120 ? -11.57 -3.375 -1.82 1 98.5 120 THR A O 1
ATOM 973 N N . LEU A 1 121 ? -11.047 -1.408 -0.996 1 98.31 121 LEU A N 1
ATOM 974 C CA . LEU A 1 121 ? -12.422 -0.943 -1.103 1 98.31 121 LEU A CA 1
ATOM 975 C C . LEU A 1 121 ? -12.867 -0.902 -2.561 1 98.31 121 LEU A C 1
ATOM 977 O O . LEU A 1 121 ? -14.023 -1.218 -2.869 1 98.31 121 LEU A O 1
ATOM 981 N N . GLN A 1 122 ? -11.945 -0.5 -3.479 1 98.12 122 GLN A N 1
ATOM 982 C CA . GLN A 1 122 ? -12.273 -0.449 -4.898 1 98.12 122 GLN A CA 1
ATOM 983 C C . GLN A 1 122 ? -12.688 -1.825 -5.418 1 98.12 122 GLN A C 1
ATOM 985 O O . GLN A 1 122 ? -13.617 -1.941 -6.215 1 98.12 122 GLN A O 1
ATOM 990 N N . ILE A 1 123 ? -11.992 -2.818 -4.949 1 97.75 123 ILE A N 1
ATOM 991 C CA . ILE A 1 123 ? -12.25 -4.184 -5.383 1 97.75 123 ILE A CA 1
ATOM 992 C C . ILE A 1 123 ? -13.555 -4.684 -4.77 1 97.75 123 ILE A C 1
ATOM 994 O O . ILE A 1 123 ? -14.383 -5.289 -5.453 1 97.75 123 ILE A O 1
ATOM 998 N N . ASP A 1 124 ? -13.727 -4.418 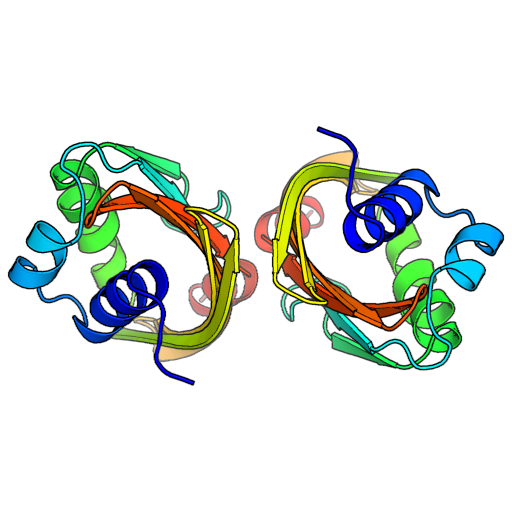-3.502 1 97.12 124 ASP A N 1
ATOM 999 C CA . ASP A 1 124 ? -14.945 -4.809 -2.803 1 97.12 124 ASP A CA 1
ATOM 1000 C C . ASP A 1 124 ? -16.188 -4.188 -3.459 1 97.12 124 ASP A C 1
ATOM 1002 O O . ASP A 1 124 ? -17.188 -4.867 -3.67 1 97.12 124 ASP A O 1
ATOM 1006 N N . ARG A 1 125 ? -16.125 -2.938 -3.818 1 96.88 125 ARG A N 1
ATOM 1007 C CA . ARG A 1 125 ? -17.234 -2.221 -4.438 1 96.88 125 ARG A CA 1
ATOM 1008 C C . ARG A 1 125 ? -17.578 -2.82 -5.793 1 96.88 125 ARG A C 1
ATOM 1010 O O . ARG A 1 125 ? -18.75 -2.875 -6.168 1 96.88 125 ARG A O 1
ATOM 1017 N N . ALA A 1 126 ? -16.531 -3.23 -6.488 1 96.44 126 ALA A N 1
ATOM 1018 C CA . ALA A 1 126 ? -16.766 -3.848 -7.789 1 96.44 126 ALA A CA 1
ATOM 1019 C C . ALA A 1 126 ? -17.531 -5.164 -7.645 1 96.44 126 ALA A C 1
ATOM 1021 O O . ALA A 1 126 ? -18.281 -5.559 -8.547 1 96.44 126 ALA A O 1
ATOM 1022 N N . HIS A 1 127 ? -17.375 -5.84 -6.512 1 95.44 127 HIS A N 1
ATOM 1023 C CA . HIS A 1 127 ? -18.016 -7.133 -6.297 1 95.44 127 HIS A CA 1
ATOM 1024 C C . HIS A 1 127 ? -19.438 -6.957 -5.758 1 95.44 127 HIS A C 1
ATOM 1026 O O . HIS A 1 127 ? -20.234 -7.887 -5.809 1 95.44 127 HIS A O 1
ATOM 1032 N N . ALA A 1 128 ? -19.625 -5.695 -5.164 1 88 128 ALA A N 1
ATOM 1033 C CA . ALA A 1 128 ? -20.938 -5.441 -4.59 1 88 128 ALA A CA 1
ATOM 1034 C C . ALA A 1 128 ? -22 -5.352 -5.676 1 88 128 ALA A C 1
ATOM 1036 O O . ALA A 1 128 ? -21.75 -4.848 -6.773 1 88 128 ALA A O 1
ATOM 1037 N N . ILE A 1 129 ? -23.125 -6.066 -5.586 1 74.12 129 ILE A N 1
ATOM 1038 C CA . ILE A 1 129 ? -24.25 -6.141 -6.516 1 74.12 129 ILE A CA 1
ATOM 1039 C C . ILE A 1 129 ? -25.062 -4.852 -6.449 1 74.12 129 ILE A C 1
ATOM 1041 O O . ILE A 1 129 ? -25.281 -4.301 -5.367 1 74.12 129 ILE A O 1
ATOM 1045 N N . MET B 1 1 ? 22.422 0.849 13.188 1 51.44 1 MET B N 1
ATOM 1046 C CA . MET B 1 1 ? 22.953 1.799 12.211 1 51.44 1 MET B CA 1
ATOM 1047 C C . MET B 1 1 ? 22.109 3.068 12.18 1 51.44 1 MET B C 1
ATOM 1049 O O . MET B 1 1 ? 20.906 3.025 12.43 1 51.44 1 MET B O 1
ATOM 1053 N N . SER B 1 2 ? 22.688 4.246 12.312 1 74.44 2 SER B N 1
ATOM 1054 C CA . SER B 1 2 ? 22.109 5.578 12.414 1 74.44 2 SER B CA 1
ATOM 1055 C C . SER B 1 2 ? 21.234 5.887 11.195 1 74.44 2 SER B C 1
ATOM 1057 O O . SER B 1 2 ? 21.531 5.43 10.086 1 74.44 2 SER B O 1
ATOM 1059 N N . ASP B 1 3 ? 20.062 6.418 11.305 1 85.56 3 ASP B N 1
ATOM 1060 C CA . ASP B 1 3 ? 19.156 6.801 10.227 1 85.56 3 ASP B CA 1
ATOM 1061 C C . ASP B 1 3 ? 19.828 7.762 9.258 1 85.56 3 ASP B C 1
ATOM 1063 O O . ASP B 1 3 ? 20.641 8.594 9.656 1 85.56 3 ASP B O 1
ATOM 1067 N N . SER B 1 4 ? 19.703 7.523 7.922 1 93.81 4 SER B N 1
ATOM 1068 C CA . SER B 1 4 ? 20.047 8.562 6.953 1 93.81 4 SER B CA 1
ATOM 1069 C C . SER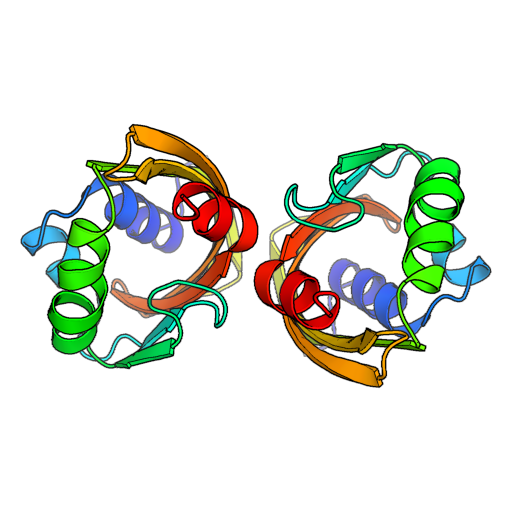 B 1 4 ? 19.281 9.852 7.238 1 93.81 4 SER B C 1
ATOM 1071 O O . SER B 1 4 ? 18.328 9.859 8.023 1 93.81 4 SER B O 1
ATOM 1073 N N . LEU B 1 5 ? 19.719 10.945 6.668 1 94.81 5 LEU B N 1
ATOM 1074 C CA . LEU B 1 5 ? 19.031 12.219 6.828 1 94.81 5 LEU B CA 1
ATOM 1075 C C . LEU B 1 5 ? 17.594 12.117 6.348 1 94.81 5 LEU B C 1
ATOM 1077 O O . LEU B 1 5 ? 16.672 12.594 7.023 1 94.81 5 LEU B O 1
ATOM 1081 N N . ASN B 1 6 ? 17.406 11.484 5.141 1 97.19 6 ASN B N 1
ATOM 1082 C CA . ASN B 1 6 ? 16.062 11.344 4.598 1 97.19 6 ASN B CA 1
ATOM 1083 C C . ASN B 1 6 ? 15.148 10.586 5.555 1 97.19 6 ASN B C 1
ATOM 1085 O O . ASN B 1 6 ? 14.023 11.023 5.832 1 97.19 6 ASN B O 1
ATOM 1089 N N . VAL B 1 7 ? 15.609 9.453 6.047 1 97.38 7 VAL B N 1
ATOM 1090 C CA . VAL B 1 7 ? 14.812 8.641 6.957 1 97.38 7 VAL B CA 1
ATOM 1091 C C . VAL B 1 7 ? 14.539 9.422 8.242 1 97.38 7 VAL B C 1
ATOM 1093 O O . VAL B 1 7 ? 13.438 9.367 8.789 1 97.38 7 VAL B O 1
ATOM 1096 N N . SER B 1 8 ? 15.531 10.156 8.711 1 96.38 8 SER B N 1
ATOM 1097 C CA . SER B 1 8 ? 15.375 10.953 9.93 1 96.38 8 SER B CA 1
ATOM 1098 C C . SER B 1 8 ? 14.281 12.008 9.758 1 96.38 8 SER B C 1
ATOM 1100 O O . SER B 1 8 ? 13.5 12.242 10.68 1 96.38 8 SER B O 1
ATOM 1102 N N . ILE B 1 9 ? 14.234 12.656 8.664 1 96.5 9 ILE B N 1
ATOM 1103 C CA . ILE B 1 9 ? 13.234 13.68 8.383 1 96.5 9 ILE B CA 1
ATOM 1104 C C . ILE B 1 9 ? 11.844 13.047 8.375 1 96.5 9 ILE B C 1
ATOM 1106 O O . ILE B 1 9 ? 10.906 13.586 8.961 1 96.5 9 ILE B O 1
ATOM 1110 N N . VAL B 1 10 ? 11.719 11.914 7.738 1 97.38 10 VAL B N 1
ATOM 1111 C CA . VAL B 1 10 ? 10.438 11.211 7.664 1 97.38 10 VAL B CA 1
ATOM 1112 C C . VAL B 1 10 ? 10.008 10.773 9.055 1 97.38 10 VAL B C 1
ATOM 1114 O O . VAL B 1 10 ? 8.844 10.938 9.438 1 97.38 10 VAL B O 1
ATOM 1117 N N . ARG B 1 11 ? 10.93 10.219 9.828 1 96.38 11 ARG B N 1
ATOM 1118 C CA . ARG B 1 11 ? 10.617 9.797 11.188 1 96.38 11 ARG B CA 1
ATOM 1119 C C . ARG B 1 11 ? 10.148 10.977 12.031 1 96.38 11 ARG B C 1
ATOM 1121 O O . ARG B 1 11 ? 9.211 10.844 12.82 1 96.38 11 ARG B O 1
ATOM 1128 N N . ARG B 1 12 ? 10.742 12.117 11.859 1 94.81 12 ARG B N 1
ATOM 1129 C CA . ARG B 1 12 ? 10.359 13.32 12.586 1 94.81 12 ARG B CA 1
ATOM 1130 C C . ARG B 1 12 ? 8.922 13.719 12.258 1 94.81 12 ARG B C 1
ATOM 1132 O O . ARG B 1 12 ? 8.188 14.195 13.133 1 94.81 12 ARG B O 1
ATOM 1139 N N . PHE B 1 13 ? 8.555 13.5 11.047 1 96.25 13 PHE B N 1
ATOM 1140 C CA . PHE B 1 13 ? 7.176 13.789 10.664 1 96.25 13 PHE B CA 1
ATOM 1141 C C . PHE B 1 13 ? 6.199 12.945 11.477 1 96.25 13 PHE B C 1
ATOM 1143 O O . PHE B 1 13 ? 5.25 13.477 12.062 1 96.25 13 PHE B O 1
ATOM 1150 N N . TYR B 1 14 ? 6.441 11.688 11.531 1 95.5 14 TYR B N 1
ATOM 1151 C CA . TYR B 1 14 ? 5.531 10.797 12.242 1 95.5 14 TYR B CA 1
ATOM 1152 C C . TYR B 1 14 ? 5.531 11.094 13.734 1 95.5 14 TYR B C 1
ATOM 1154 O O . TYR B 1 14 ? 4.5 10.969 14.398 1 95.5 14 TYR B O 1
ATOM 1162 N N . GLU B 1 15 ? 6.629 11.469 14.234 1 92.75 15 GLU B N 1
ATOM 1163 C CA . GLU B 1 15 ? 6.777 11.742 15.656 1 92.75 15 GLU B CA 1
ATOM 1164 C C . GLU B 1 15 ? 6.125 13.07 16.031 1 92.75 15 GLU B C 1
ATOM 1166 O O . GLU B 1 15 ? 5.816 13.305 17.203 1 92.75 15 GLU B O 1
ATOM 1171 N N . SER B 1 16 ? 5.953 13.961 15.031 1 89.25 16 SER B N 1
ATOM 1172 C CA . SER B 1 16 ? 5.402 15.281 15.305 1 89.25 16 SER B CA 1
ATOM 1173 C C . SER B 1 16 ? 3.955 15.188 15.781 1 89.25 16 SER B C 1
ATOM 1175 O O . SER B 1 16 ? 3.443 16.109 16.406 1 89.25 16 SER B O 1
ATOM 1177 N N . MET B 1 17 ? 3.227 14.07 15.5 1 74.88 17 MET B N 1
ATOM 1178 C CA . MET B 1 17 ? 1.879 13.789 15.977 1 74.88 17 MET B CA 1
ATOM 1179 C C . MET B 1 17 ? 0.938 14.953 15.688 1 74.88 17 MET B C 1
ATOM 1181 O O . MET B 1 17 ? 0.071 15.273 16.5 1 74.88 17 MET B O 1
ATOM 1185 N N . GLY B 1 18 ? 1.217 15.688 14.68 1 77.31 18 GLY B N 1
ATOM 1186 C CA . GLY B 1 18 ? 0.236 16.703 14.312 1 77.31 18 GLY B CA 1
ATOM 1187 C C . GLY B 1 18 ? 0.627 18.094 14.758 1 77.31 18 GLY B C 1
ATOM 1188 O O . GLY B 1 18 ? -0.16 19.031 14.633 1 77.31 18 GLY B O 1
ATOM 1189 N N . ASP B 1 19 ? 1.736 18.203 15.336 1 89.69 19 ASP B N 1
ATOM 1190 C CA . ASP B 1 19 ? 2.215 19.547 15.625 1 89.69 19 ASP B CA 1
ATOM 1191 C C . ASP B 1 19 ? 2.412 20.344 14.344 1 89.69 19 ASP B C 1
ATOM 1193 O O . ASP B 1 19 ? 3.354 20.109 13.586 1 89.69 19 ASP B O 1
ATOM 1197 N N . ILE B 1 20 ? 1.639 21.328 14.203 1 89.75 20 ILE B N 1
ATOM 1198 C CA . ILE B 1 20 ? 1.549 22.078 12.945 1 89.75 20 ILE B CA 1
ATOM 1199 C C . ILE B 1 20 ? 2.863 22.797 12.68 1 89.75 20 ILE B C 1
ATOM 1201 O O . ILE B 1 20 ? 3.293 22.922 11.531 1 89.75 20 ILE B O 1
ATOM 1205 N N . ASN B 1 21 ? 3.498 23.266 13.664 1 91.94 21 ASN B N 1
ATOM 1206 C CA . ASN B 1 21 ? 4.766 23.969 13.5 1 91.94 21 ASN B CA 1
ATOM 1207 C C . ASN B 1 21 ? 5.852 23.047 12.953 1 91.94 21 ASN B C 1
ATOM 1209 O O . ASN B 1 21 ? 6.586 23.422 12.031 1 91.94 21 ASN B O 1
ATOM 1213 N N . ILE B 1 22 ? 5.973 21.953 13.492 1 93 22 ILE B N 1
ATOM 1214 C CA . ILE B 1 22 ? 6.961 20.969 13.031 1 93 22 ILE B CA 1
ATOM 1215 C C . ILE B 1 22 ? 6.621 20.531 11.609 1 93 22 ILE B C 1
ATOM 1217 O O . ILE B 1 22 ? 7.504 20.453 10.75 1 93 22 ILE B O 1
ATOM 1221 N N . VAL B 1 23 ? 5.371 20.297 11.344 1 93.25 23 VAL B N 1
ATOM 1222 C CA . VAL B 1 23 ? 4.91 19.844 10.039 1 93.25 23 VAL B CA 1
ATOM 1223 C C . VAL B 1 23 ? 5.25 20.875 8.977 1 93.25 23 VAL B C 1
ATOM 1225 O O . VAL B 1 23 ? 5.773 20.531 7.914 1 93.25 23 VAL B O 1
ATOM 1228 N N . ARG B 1 24 ? 5.023 22.094 9.297 1 92.75 24 ARG B N 1
ATOM 1229 C CA . ARG B 1 24 ? 5.293 23.172 8.344 1 92.75 24 ARG B CA 1
ATOM 1230 C C . ARG B 1 24 ? 6.789 23.312 8.086 1 92.75 24 ARG B C 1
ATOM 1232 O O . ARG B 1 24 ? 7.199 23.719 7 1 92.75 24 ARG B O 1
ATOM 1239 N N . GLN B 1 25 ? 7.605 22.953 9.008 1 93.88 25 GLN B N 1
ATOM 1240 C CA . GLN B 1 25 ? 9.055 23.016 8.852 1 93.88 25 GLN B CA 1
ATOM 1241 C C . GLN B 1 25 ? 9.555 21.875 7.969 1 93.88 25 GLN B C 1
ATOM 1243 O O . GLN B 1 25 ? 10.531 22.031 7.23 1 93.88 25 GLN B O 1
ATOM 1248 N N . LEU B 1 26 ? 8.938 20.797 8.031 1 96.12 26 LEU B N 1
ATOM 1249 C CA . LEU B 1 26 ? 9.422 19.594 7.363 1 96.12 26 LEU B CA 1
ATOM 1250 C C . LEU B 1 26 ? 8.906 19.516 5.93 1 96.12 26 LEU B C 1
ATOM 1252 O O . LEU B 1 26 ? 9.555 18.938 5.059 1 96.12 26 LEU B O 1
ATOM 1256 N N . MET B 1 27 ? 7.742 20.125 5.652 1 96.38 27 MET B N 1
ATOM 1257 C CA . MET B 1 27 ? 7.094 19.969 4.352 1 96.38 27 MET B CA 1
ATOM 1258 C C . MET B 1 27 ? 7.418 21.141 3.438 1 96.38 27 MET B C 1
ATOM 1260 O O . MET B 1 27 ? 7.445 22.281 3.883 1 96.38 27 MET B O 1
ATOM 1264 N N . GLY B 1 28 ? 7.695 20.844 2.219 1 96.25 28 GLY B N 1
ATOM 1265 C CA . GLY B 1 28 ? 7.82 21.906 1.228 1 96.25 28 GLY B CA 1
ATOM 1266 C C . GLY B 1 28 ? 6.516 22.625 0.955 1 96.25 28 GLY B C 1
ATOM 1267 O O . GLY B 1 28 ? 5.441 22.016 1.019 1 96.25 28 GLY B O 1
ATOM 1268 N N . ASP B 1 29 ? 6.559 23.875 0.51 1 95.5 29 ASP B N 1
ATOM 1269 C CA . ASP B 1 29 ? 5.387 24.703 0.26 1 95.5 29 ASP B CA 1
ATOM 1270 C C . ASP B 1 29 ? 4.516 24.109 -0.842 1 95.5 29 ASP B C 1
ATOM 1272 O O . ASP B 1 29 ? 3.291 24.281 -0.826 1 95.5 29 ASP B O 1
ATOM 1276 N N . ASP B 1 30 ? 5.152 23.375 -1.735 1 97.12 30 ASP B N 1
ATOM 1277 C CA . ASP B 1 30 ? 4.434 22.844 -2.893 1 97.12 30 ASP B CA 1
ATOM 1278 C C . ASP B 1 30 ? 4.254 21.328 -2.791 1 97.12 30 ASP B C 1
ATOM 1280 O O . ASP B 1 30 ? 4.25 20.625 -3.805 1 97.12 30 ASP B O 1
ATOM 1284 N N . ILE B 1 31 ? 4.238 20.859 -1.62 1 98.38 31 ILE B N 1
ATOM 1285 C CA . ILE B 1 31 ? 4.141 19.406 -1.411 1 98.38 31 ILE B CA 1
ATOM 1286 C C . ILE B 1 31 ? 2.926 18.859 -2.156 1 98.38 31 ILE B C 1
ATOM 1288 O O . ILE B 1 31 ? 1.874 19.5 -2.195 1 98.38 31 ILE B O 1
ATOM 1292 N N . ILE B 1 32 ? 3.096 17.734 -2.777 1 98.81 32 ILE B N 1
ATOM 1293 C CA . ILE B 1 32 ? 2.016 16.953 -3.383 1 98.81 32 ILE B CA 1
ATOM 1294 C C . ILE B 1 32 ? 1.602 15.828 -2.441 1 98.81 32 ILE B C 1
ATOM 1296 O O . ILE B 1 32 ? 2.441 15.047 -1.996 1 98.81 32 ILE B O 1
ATOM 1300 N N . TRP B 1 33 ? 0.315 15.797 -2.141 1 98.69 33 TRP B N 1
ATOM 1301 C CA . TRP B 1 33 ? -0.279 14.852 -1.198 1 98.69 33 TRP B CA 1
ATOM 1302 C C . TRP B 1 33 ? -1.303 13.961 -1.894 1 98.69 33 TRP B C 1
ATOM 1304 O O . TRP B 1 33 ? -2.449 14.367 -2.102 1 98.69 33 TRP B O 1
ATOM 1314 N N . ASP B 1 34 ? -0.834 12.68 -2.193 1 98.81 34 ASP B N 1
ATOM 1315 C CA . ASP B 1 34 ? -1.598 11.766 -3.037 1 98.81 34 ASP B CA 1
ATOM 1316 C C . ASP B 1 34 ? -2.17 10.609 -2.217 1 98.81 34 ASP B C 1
ATOM 1318 O O . ASP B 1 34 ? -1.446 9.68 -1.859 1 98.81 34 ASP B O 1
ATOM 1322 N N . ILE B 1 35 ? -3.469 10.727 -1.965 1 98.69 35 ILE B N 1
ATOM 1323 C CA . ILE B 1 35 ? -4.164 9.789 -1.09 1 98.69 35 ILE B CA 1
ATOM 1324 C C . ILE B 1 35 ? -4.945 8.781 -1.93 1 98.69 35 ILE B C 1
ATOM 1326 O O . ILE B 1 35 ? -5.586 9.148 -2.916 1 98.69 35 ILE B O 1
ATOM 1330 N N . THR B 1 36 ? -4.828 7.551 -1.497 1 98.19 36 THR B N 1
ATOM 1331 C CA . THR B 1 36 ? -5.449 6.418 -2.174 1 98.19 36 THR B CA 1
ATOM 1332 C C . THR B 1 36 ? -6.93 6.691 -2.438 1 98.19 36 THR B C 1
ATOM 1334 O O . THR B 1 36 ? -7.645 7.176 -1.559 1 98.19 36 THR B O 1
ATOM 1337 N N . GLU B 1 37 ? -7.438 6.316 -3.594 1 97.38 37 GLU B N 1
ATOM 1338 C CA . GLU B 1 37 ? -8.758 6.707 -4.086 1 97.38 37 GLU B CA 1
ATOM 1339 C C . GLU B 1 37 ? -9.867 6.168 -3.182 1 97.38 37 GLU B C 1
ATOM 1341 O O . GLU B 1 37 ? -10.883 6.832 -2.977 1 97.38 37 GLU B O 1
ATOM 1346 N N . GLY B 1 38 ? -9.773 5.062 -2.65 1 97.19 38 GLY B N 1
ATOM 1347 C CA . GLY B 1 38 ? -10.812 4.445 -1.845 1 97.19 38 GLY B CA 1
ATOM 1348 C C . GLY B 1 38 ? -10.93 5.043 -0.457 1 97.19 38 GLY B C 1
ATOM 1349 O O . GLY B 1 38 ? -11.875 4.742 0.28 1 97.19 38 GLY B O 1
ATOM 1350 N N . ALA B 1 39 ? -10 5.895 -0.089 1 96.81 39 ALA B N 1
ATOM 1351 C CA . ALA B 1 39 ? -10.031 6.52 1.231 1 96.81 39 ALA B CA 1
ATOM 1352 C C . ALA B 1 39 ? -11.156 7.547 1.324 1 96.81 39 ALA B C 1
ATOM 1354 O O . ALA B 1 39 ? -11.562 8.125 0.314 1 96.81 39 ALA B O 1
ATOM 1355 N N . LEU B 1 40 ? -11.672 7.832 2.537 1 93.56 40 LEU B N 1
ATOM 1356 C CA . LEU B 1 40 ? -12.75 8.789 2.779 1 93.56 40 LEU B CA 1
ATOM 1357 C C . LEU B 1 40 ? -12.414 10.148 2.182 1 93.56 40 LEU B C 1
ATOM 1359 O O . LEU B 1 40 ? -13.281 10.82 1.615 1 93.56 40 LEU B O 1
ATOM 1363 N N . HIS B 1 41 ? -11.188 10.531 2.217 1 96.75 41 HIS B N 1
ATOM 1364 C CA . HIS B 1 41 ? -10.703 11.789 1.66 1 96.75 41 HIS B CA 1
ATOM 1365 C C . HIS B 1 41 ? -9.641 11.547 0.59 1 96.75 41 HIS B C 1
ATOM 1367 O O . HIS B 1 41 ? -8.617 12.227 0.561 1 96.75 41 HIS B O 1
ATOM 1373 N N . GLY B 1 42 ? -9.953 10.516 -0.211 1 97.81 42 GLY B N 1
ATOM 1374 C CA . GLY B 1 42 ? -9.031 10.211 -1.292 1 97.81 42 GLY B CA 1
ATOM 1375 C C . GLY B 1 42 ? -8.914 11.336 -2.307 1 97.81 42 GLY B C 1
ATOM 1376 O O . GLY B 1 42 ? -9.867 12.078 -2.533 1 97.81 42 GLY B O 1
ATOM 1377 N N . GLY B 1 43 ? -7.766 11.383 -2.984 1 97.94 43 GLY B N 1
ATOM 1378 C CA . GLY B 1 43 ? -7.492 12.43 -3.955 1 97.94 43 GLY B CA 1
ATOM 1379 C C . GLY B 1 43 ? -6.109 13.039 -3.807 1 97.94 43 GLY B C 1
ATOM 1380 O O . GLY B 1 43 ? -5.293 12.547 -3.027 1 97.94 43 GLY B O 1
ATOM 1381 N N . VAL B 1 44 ? -5.91 14.102 -4.645 1 98.75 44 VAL B N 1
ATOM 1382 C CA . VAL B 1 44 ? -4.605 14.758 -4.641 1 98.75 44 VAL B CA 1
ATOM 1383 C C . VAL B 1 44 ? -4.754 16.188 -4.145 1 98.75 44 VAL B C 1
ATOM 1385 O O . VAL B 1 44 ? -5.586 16.953 -4.652 1 98.75 44 VAL B O 1
ATOM 1388 N N . TYR B 1 45 ? -3.967 16.516 -3.113 1 98.62 45 TYR B N 1
ATOM 1389 C CA . TYR B 1 45 ? -3.889 17.859 -2.549 1 98.62 45 TYR B CA 1
ATOM 1390 C C . TYR B 1 45 ? -2.545 18.5 -2.863 1 98.62 45 TYR B C 1
ATOM 1392 O O . TYR B 1 45 ? -1.511 17.828 -2.863 1 98.62 45 TYR B O 1
ATOM 1400 N N . GLU B 1 46 ? -2.623 19.781 -3.105 1 98.69 46 GLU B N 1
ATOM 1401 C CA . GLU B 1 46 ? -1.409 20.469 -3.541 1 98.69 46 GLU B CA 1
ATOM 1402 C C . GLU B 1 46 ? -1.118 21.688 -2.67 1 98.69 46 GLU B C 1
ATOM 1404 O O . GLU B 1 46 ? -1.939 22.594 -2.58 1 98.69 46 GLU B O 1
ATOM 1409 N N . GLY B 1 47 ? 0.069 21.641 -2.139 1 98.19 47 GLY B N 1
ATOM 1410 C CA . GLY B 1 47 ? 0.495 22.719 -1.267 1 98.19 47 GLY B CA 1
ATOM 1411 C C . GLY B 1 47 ? 0.135 22.484 0.19 1 98.19 47 GLY B C 1
ATOM 1412 O O . GLY B 1 47 ? -0.899 21.891 0.492 1 98.19 47 GLY B O 1
ATOM 1413 N N . ILE B 1 48 ? 0.981 23.031 1.039 1 96 48 ILE B N 1
ATOM 1414 C CA . ILE B 1 48 ? 0.875 22.75 2.465 1 96 48 ILE B CA 1
ATOM 1415 C C . ILE B 1 48 ? -0.4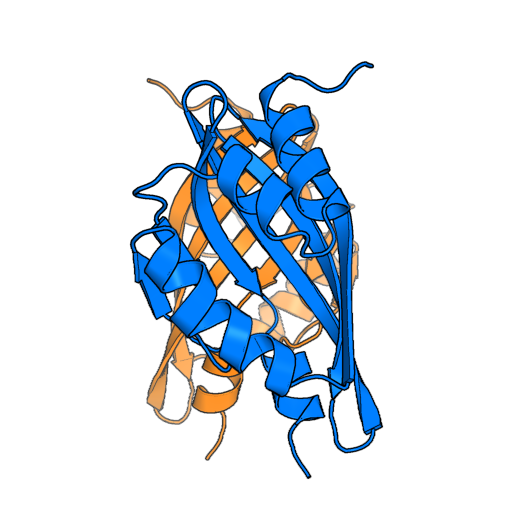65 23.25 2.994 1 96 48 ILE B C 1
ATOM 1417 O O . ILE B 1 48 ? -1.095 22.594 3.832 1 96 48 ILE B O 1
ATOM 1421 N N . ASP B 1 49 ? -0.936 24.375 2.584 1 96.31 49 ASP B N 1
ATOM 1422 C CA . ASP B 1 49 ? -2.213 24.906 3.061 1 96.31 49 ASP B CA 1
ATOM 1423 C C . ASP B 1 49 ? -3.367 24 2.652 1 96.31 49 ASP B C 1
ATOM 1425 O O . ASP B 1 49 ? -4.281 23.75 3.443 1 96.31 49 ASP B O 1
ATOM 1429 N N . ASP B 1 50 ? -3.34 23.547 1.458 1 97.94 50 ASP B N 1
ATOM 1430 C CA . ASP B 1 50 ? -4.352 22.594 0.989 1 97.94 50 ASP B CA 1
ATOM 1431 C C . ASP B 1 50 ? -4.336 21.312 1.817 1 97.94 50 ASP B C 1
ATOM 1433 O O . ASP B 1 50 ? -5.383 20.844 2.266 1 97.94 50 ASP B O 1
ATOM 1437 N N . VAL B 1 51 ? -3.164 20.797 2.062 1 97 51 VAL B N 1
ATOM 1438 C CA . VAL B 1 51 ? -3.002 19.578 2.834 1 97 51 VAL B CA 1
ATOM 1439 C C . VAL B 1 51 ? -3.547 19.781 4.246 1 97 51 VAL B C 1
ATOM 1441 O O . VAL B 1 51 ? -4.34 18.969 4.734 1 97 51 VAL B O 1
ATOM 1444 N N . LEU B 1 52 ? -3.191 20.859 4.859 1 94.31 52 LEU B N 1
ATOM 1445 C CA . LEU B 1 52 ? -3.561 21.094 6.25 1 94.31 52 LEU B CA 1
ATOM 1446 C C . LEU B 1 52 ? -5.047 21.406 6.375 1 94.31 52 LEU B C 1
ATOM 1448 O O . LEU B 1 52 ? -5.73 20.859 7.246 1 94.31 52 LEU B O 1
ATOM 1452 N N . ASN B 1 53 ? -5.605 22.141 5.461 1 95.25 53 ASN B N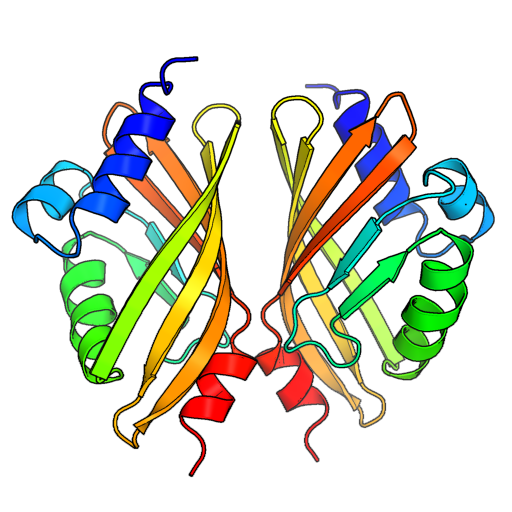 1
ATOM 1453 C CA . ASN B 1 53 ? -6.965 22.641 5.613 1 95.25 53 ASN B CA 1
ATOM 1454 C C . ASN B 1 53 ? -7.988 21.688 5.004 1 95.25 53 ASN B C 1
ATOM 1456 O O . ASN B 1 53 ? -9.086 21.516 5.543 1 95.25 53 ASN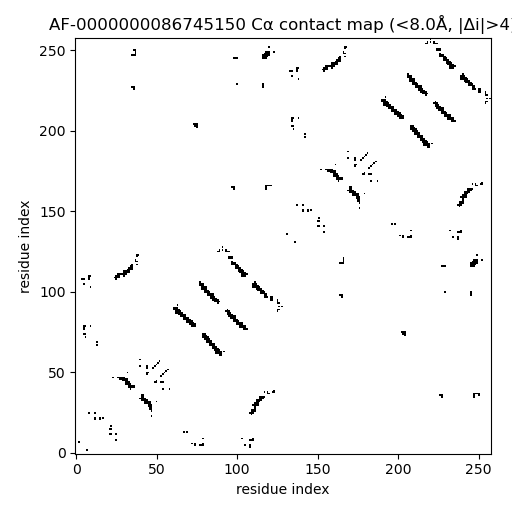 B O 1
ATOM 1460 N N . ASN B 1 54 ? -7.621 21.047 3.945 1 97.25 54 ASN B N 1
ATOM 1461 C CA . ASN B 1 54 ? -8.633 20.312 3.203 1 97.25 54 ASN B CA 1
ATOM 1462 C C . ASN B 1 54 ? -8.469 18.797 3.381 1 97.25 54 ASN B C 1
ATOM 1464 O O . ASN B 1 54 ? -9.375 18.031 3.078 1 97.25 54 ASN B O 1
ATOM 1468 N N . PHE B 1 55 ? -7.352 18.406 3.834 1 96.81 55 PHE B N 1
ATOM 1469 C CA . PHE B 1 55 ? -7.184 16.984 4.133 1 96.81 55 PHE B CA 1
ATOM 1470 C C . PHE B 1 55 ? -7.23 16.734 5.633 1 96.81 55 PHE B C 1
ATOM 1472 O O . PHE B 1 55 ? -8.125 16.047 6.125 1 96.81 55 PHE B O 1
ATOM 1479 N N . PHE B 1 56 ? -6.336 17.406 6.402 1 94.5 56 PHE B N 1
ATOM 1480 C CA . PHE B 1 56 ? -6.141 17.016 7.797 1 94.5 56 PHE B CA 1
ATOM 1481 C C . PHE B 1 56 ? -7.316 17.469 8.656 1 94.5 56 PHE B C 1
ATOM 1483 O O . PHE B 1 56 ? -7.742 16.766 9.562 1 94.5 56 PHE B O 1
ATOM 1490 N N . VAL B 1 57 ? -7.824 18.641 8.398 1 93.62 57 VAL B N 1
ATOM 1491 C CA . VAL B 1 57 ? -8.922 19.156 9.219 1 93.62 57 VAL B CA 1
ATOM 1492 C C . VAL B 1 57 ? -10.117 18.203 9.117 1 93.62 57 VAL B C 1
ATOM 1494 O O . VAL B 1 57 ? -10.586 17.688 10.133 1 93.62 57 VAL B O 1
ATOM 1497 N N . PRO B 1 58 ? -10.625 17.922 7.914 1 94.75 58 PRO B N 1
ATOM 1498 C CA . PRO B 1 58 ? -11.734 16.969 7.883 1 94.75 58 PRO B CA 1
ATOM 1499 C C . PRO B 1 58 ? -11.32 15.57 8.352 1 94.75 58 PRO B C 1
ATOM 1501 O O . PRO B 1 58 ? -12.125 14.852 8.945 1 94.75 58 PRO B O 1
ATOM 1504 N N . PHE B 1 59 ? -10.148 15.172 8.07 1 93.94 59 PHE B N 1
ATOM 1505 C CA . PHE B 1 59 ? -9.648 13.852 8.438 1 93.94 59 PHE B CA 1
ATOM 1506 C C . PHE B 1 59 ? -9.766 13.625 9.938 1 93.94 59 PHE B C 1
ATOM 1508 O O . PHE B 1 59 ? -10.273 12.594 10.375 1 93.94 59 PHE B O 1
ATOM 1515 N N . PHE B 1 60 ? -9.391 14.562 10.734 1 90.81 60 PHE B N 1
ATOM 1516 C CA . PHE B 1 60 ? -9.375 14.414 12.188 1 90.81 60 PHE B CA 1
ATOM 1517 C C . PHE B 1 60 ? -10.797 14.414 12.742 1 90.81 60 PHE B C 1
ATOM 1519 O O . PHE B 1 60 ? -11.031 13.945 13.859 1 90.81 60 PHE B O 1
ATOM 1526 N N . ASN B 1 61 ? -11.695 14.867 11.945 1 93.12 61 ASN B N 1
ATOM 1527 C CA . ASN B 1 61 ? -13.086 14.859 12.383 1 93.12 61 ASN B CA 1
ATOM 1528 C C . ASN B 1 61 ? -13.727 13.484 12.211 1 93.12 61 ASN B C 1
ATOM 1530 O O . ASN B 1 61 ? -14.789 13.211 12.766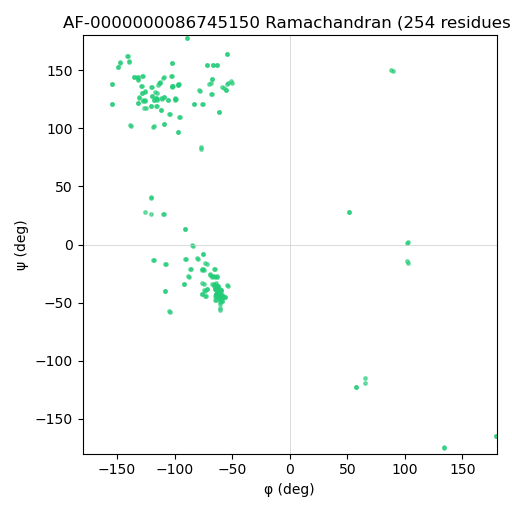 1 93.12 61 ASN B O 1
ATOM 1534 N N . ASP B 1 62 ? -13.07 12.664 11.531 1 93.94 62 ASP B N 1
ATOM 1535 C CA . ASP B 1 62 ? -13.672 11.375 11.195 1 93.94 62 ASP B CA 1
ATOM 1536 C C . ASP B 1 62 ? -13.352 10.32 12.25 1 93.94 62 ASP B C 1
ATOM 1538 O O . ASP B 1 62 ? -13.977 9.258 12.289 1 93.94 62 ASP B O 1
ATOM 1542 N N . PHE B 1 63 ? -12.414 10.625 13.141 1 95.75 63 PHE B N 1
ATOM 1543 C CA . PHE B 1 63 ? -11.93 9.578 14.031 1 95.75 63 PHE B CA 1
ATOM 1544 C C . PHE B 1 63 ? -11.906 10.062 15.477 1 95.75 63 PHE B C 1
ATOM 1546 O O . PHE B 1 63 ? -11.609 11.227 15.742 1 95.75 63 PHE B O 1
ATOM 1553 N N . GLU B 1 64 ? -12.234 9.227 16.375 1 96.44 64 GLU B N 1
ATOM 1554 C CA . GLU B 1 64 ? -12.023 9.477 17.797 1 96.44 64 GLU B CA 1
ATOM 1555 C C . GLU B 1 64 ? -10.555 9.281 18.172 1 96.44 64 GLU B C 1
ATOM 1557 O O . GLU B 1 64 ? -10.008 10.055 18.969 1 96.44 64 GLU B O 1
ATOM 1562 N N . GLU B 1 65 ? -9.961 8.266 17.656 1 96.44 65 GLU B N 1
ATOM 1563 C CA . GLU B 1 65 ? -8.547 7.953 17.812 1 96.44 65 GLU B CA 1
ATOM 1564 C C . GLU B 1 65 ? -7.922 7.543 16.469 1 96.44 65 GLU B C 1
ATOM 1566 O O . GLU B 1 65 ? -8.562 6.883 15.656 1 96.44 65 GLU B O 1
ATOM 1571 N N . PHE B 1 66 ? -6.75 7.926 16.312 1 96.06 66 PHE B N 1
ATOM 1572 C CA . PHE B 1 66 ? -6.008 7.535 15.125 1 96.06 66 PHE B CA 1
ATOM 1573 C C . PHE B 1 66 ? -4.508 7.547 15.391 1 96.06 66 PHE B C 1
ATOM 1575 O O . PHE B 1 66 ? -3.945 8.586 15.742 1 96.06 66 PHE B O 1
ATOM 1582 N N . ILE B 1 67 ? -3.881 6.41 15.211 1 95.81 67 ILE B N 1
ATOM 1583 C CA . ILE B 1 67 ? -2.445 6.25 15.422 1 95.81 67 ILE B CA 1
ATOM 1584 C C . ILE B 1 67 ? -1.807 5.664 14.164 1 95.81 67 ILE B C 1
ATOM 1586 O O . ILE B 1 67 ? -2.354 4.738 13.555 1 95.81 67 ILE B O 1
ATOM 1590 N N . VAL B 1 68 ? -0.732 6.293 13.758 1 96.31 68 VAL B N 1
ATOM 1591 C CA . VAL B 1 68 ? 0.083 5.746 12.68 1 96.31 68 VAL B CA 1
ATOM 1592 C C . VAL B 1 68 ? 1.253 4.957 13.266 1 96.31 68 VAL B C 1
ATOM 1594 O O . VAL B 1 68 ? 2.172 5.539 13.852 1 96.31 68 VAL B O 1
ATOM 1597 N N . GLU B 1 69 ? 1.22 3.656 13.133 1 97 69 GLU B N 1
ATOM 1598 C CA . GLU B 1 69 ? 2.314 2.799 13.578 1 97 69 GLU B CA 1
ATOM 1599 C C . GLU B 1 69 ? 3.25 2.455 12.422 1 97 69 GLU B C 1
ATOM 1601 O O . GLU B 1 69 ? 2.969 1.546 11.641 1 97 69 GLU B O 1
ATOM 1606 N N . SER B 1 70 ? 4.285 3.156 12.312 1 95.31 70 SER B N 1
ATOM 1607 C CA . SER B 1 70 ? 5.289 2.922 11.281 1 95.31 70 SER B CA 1
ATOM 1608 C C . SER B 1 70 ? 6.27 1.829 11.695 1 95.31 70 SER B C 1
ATOM 1610 O O . SER B 1 70 ? 6.957 1.958 12.711 1 95.31 70 SER B O 1
ATOM 1612 N N . SER B 1 71 ? 6.383 0.807 10.984 1 93.12 71 SER B N 1
ATOM 1613 C CA . SER B 1 71 ? 7.137 -0.362 11.43 1 93.12 71 SER B CA 1
ATOM 1614 C C . SER B 1 71 ? 8.445 -0.498 10.656 1 93.12 71 SER B C 1
ATOM 1616 O O . SER B 1 71 ? 9.477 -0.876 11.219 1 93.12 71 SER B O 1
ATOM 1618 N N . GLU B 1 72 ? 8.445 -0.246 9.383 1 96.5 72 GLU B N 1
ATOM 1619 C CA . GLU B 1 72 ? 9.625 -0.429 8.539 1 96.5 72 GLU B CA 1
ATOM 1620 C C . GLU B 1 72 ? 9.875 0.794 7.66 1 96.5 72 GLU B C 1
ATOM 1622 O O . GLU B 1 72 ? 8.93 1.435 7.199 1 96.5 72 GLU B O 1
ATOM 1627 N N . PHE B 1 73 ? 11.133 1.047 7.496 1 97.5 73 PHE B N 1
ATOM 1628 C CA . PHE B 1 73 ? 11.578 2.137 6.637 1 97.5 73 PHE B CA 1
ATOM 1629 C C . PHE B 1 73 ? 12.562 1.63 5.586 1 97.5 73 PHE B C 1
ATOM 1631 O O . PHE B 1 73 ? 13.555 0.979 5.922 1 97.5 73 PHE B O 1
ATOM 1638 N N . PHE B 1 74 ? 12.227 1.89 4.312 1 97.69 74 PHE B N 1
ATOM 1639 C CA . PHE B 1 74 ? 13.141 1.618 3.205 1 97.69 74 PHE B CA 1
ATOM 1640 C C . PHE B 1 74 ? 13.562 2.914 2.525 1 97.69 74 PHE B C 1
ATOM 1642 O O . PHE B 1 74 ? 12.75 3.818 2.332 1 97.69 74 PHE B O 1
ATOM 1649 N N . GLU B 1 75 ? 14.82 2.982 2.219 1 97.88 75 GLU B N 1
ATOM 1650 C CA . GLU B 1 75 ? 15.328 4.16 1.52 1 97.88 75 GLU B CA 1
ATOM 1651 C C . GLU B 1 75 ? 15.844 3.801 0.131 1 97.88 75 GLU B C 1
ATOM 1653 O O . GLU B 1 75 ? 16.531 2.791 -0.037 1 97.88 75 GLU B O 1
ATOM 1658 N N . SER B 1 76 ? 15.438 4.52 -0.887 1 97.56 76 SER B N 1
ATOM 1659 C CA . SER B 1 76 ? 15.906 4.43 -2.266 1 97.56 76 SER B CA 1
ATOM 1660 C C . SER B 1 76 ? 16.094 5.812 -2.877 1 97.56 76 SER B C 1
ATOM 1662 O O . SER B 1 76 ? 15.141 6.434 -3.334 1 97.56 76 SER B O 1
ATOM 1664 N N . GLY B 1 77 ? 17.328 6.246 -2.953 1 96 77 GLY B N 1
ATOM 1665 C CA . GLY B 1 77 ? 17.562 7.605 -3.404 1 96 77 GLY B CA 1
ATOM 1666 C C . GLY B 1 77 ? 16.859 8.648 -2.549 1 96 77 GLY B C 1
ATOM 1667 O O . GLY B 1 77 ? 17.047 8.68 -1.329 1 96 77 GLY B O 1
ATOM 1668 N N . ASP B 1 78 ? 16.047 9.43 -3.182 1 97.56 78 ASP B N 1
ATOM 1669 C CA . ASP B 1 78 ? 15.344 10.508 -2.49 1 97.56 78 ASP B CA 1
ATOM 1670 C C . ASP B 1 78 ? 13.992 10.023 -1.957 1 97.56 78 ASP B C 1
ATOM 1672 O O . ASP B 1 78 ? 13.156 10.836 -1.559 1 97.56 78 ASP B O 1
ATOM 1676 N N . HIS B 1 79 ? 13.828 8.734 -1.968 1 98.44 79 HIS B N 1
ATOM 1677 C CA . HIS B 1 79 ? 12.547 8.195 -1.517 1 98.44 79 HIS B CA 1
ATOM 1678 C C . HIS B 1 79 ? 12.711 7.414 -0.218 1 98.44 79 HIS B C 1
ATOM 1680 O O . HIS B 1 79 ? 13.703 6.707 -0.034 1 98.44 79 HIS B O 1
ATOM 1686 N N . VAL B 1 80 ? 11.781 7.586 0.65 1 98.5 80 VAL B N 1
ATOM 1687 C CA . VAL B 1 80 ? 11.641 6.77 1.85 1 98.5 80 VAL B CA 1
ATOM 1688 C C . VAL B 1 80 ? 10.273 6.086 1.846 1 98.5 80 VAL B C 1
ATOM 1690 O O . VAL B 1 80 ? 9.234 6.758 1.797 1 98.5 80 VAL B O 1
ATOM 1693 N N . ILE B 1 81 ? 10.25 4.773 1.854 1 98.75 81 ILE B N 1
ATOM 1694 C CA . ILE B 1 81 ? 9.031 3.969 1.902 1 98.75 81 ILE B CA 1
ATOM 1695 C C . ILE B 1 81 ? 8.781 3.494 3.332 1 98.75 81 ILE B C 1
ATOM 1697 O O . ILE B 1 81 ? 9.672 2.92 3.965 1 98.75 81 ILE B O 1
ATOM 1701 N N . VAL B 1 82 ? 7.645 3.795 3.797 1 98.62 82 VAL B N 1
ATOM 1702 C CA . VAL B 1 82 ? 7.301 3.467 5.176 1 98.62 82 VAL B CA 1
ATOM 1703 C C . VAL B 1 82 ? 6.117 2.502 5.203 1 98.62 82 VAL B C 1
ATOM 1705 O O . VAL B 1 82 ? 5.082 2.766 4.586 1 98.62 82 VAL B O 1
ATOM 1708 N N . LEU B 1 83 ? 6.297 1.372 5.844 1 98.5 83 LEU B N 1
ATOM 1709 C CA . LEU B 1 83 ? 5.238 0.389 6.059 1 98.5 83 LEU B CA 1
ATOM 1710 C C . LEU B 1 83 ? 4.711 0.465 7.484 1 98.5 83 LEU B C 1
ATOM 1712 O O . LEU B 1 83 ? 5.477 0.687 8.43 1 98.5 83 LEU B O 1
ATOM 1716 N N . GLY B 1 84 ? 3.406 0.224 7.555 1 98.12 84 GLY B N 1
ATOM 1717 C CA . GLY B 1 84 ? 2.842 0.159 8.898 1 98.12 84 GLY B CA 1
ATOM 1718 C C . GLY B 1 84 ? 1.346 -0.09 8.898 1 98.12 84 GLY B C 1
ATOM 1719 O O . GLY B 1 84 ? 0.789 -0.579 7.914 1 98.12 84 GLY B O 1
ATOM 1720 N N . ASN B 1 85 ? 0.786 0.18 10.117 1 98.56 85 ASN B N 1
ATOM 1721 C CA . ASN B 1 85 ? -0.652 0.046 10.328 1 98.56 85 ASN B CA 1
ATOM 1722 C C . ASN B 1 85 ? -1.249 1.305 10.945 1 98.56 85 ASN B C 1
ATOM 1724 O O . ASN B 1 85 ? -0.639 1.917 11.828 1 98.56 85 ASN B O 1
ATOM 1728 N N . TYR B 1 86 ? -2.369 1.641 10.375 1 97.75 86 TYR B N 1
ATOM 1729 C CA . TYR B 1 86 ? -3.215 2.561 11.125 1 97.75 86 TYR B CA 1
ATOM 1730 C C . TYR B 1 86 ? -3.973 1.831 12.227 1 97.75 86 TYR B C 1
ATOM 1732 O O . TYR B 1 86 ? -4.527 0.753 12 1 97.75 86 TYR B O 1
ATOM 1740 N N . LEU B 1 87 ? -3.945 2.371 13.359 1 98 87 LEU B N 1
ATOM 1741 C CA . LEU B 1 87 ? -4.828 1.983 14.453 1 98 87 LEU B CA 1
ATOM 1742 C C . LEU B 1 87 ? -5.824 3.094 14.766 1 98 87 LEU B C 1
ATOM 1744 O O . LEU B 1 87 ? -5.43 4.195 15.156 1 98 87 LEU B O 1
ATOM 1748 N N . GLY B 1 88 ? -7.121 2.801 14.547 1 97.44 88 GLY B N 1
ATOM 1749 C CA . GLY B 1 88 ? -8.078 3.881 14.719 1 97.44 88 GLY B CA 1
ATOM 1750 C C . GLY B 1 88 ? -9.375 3.434 15.383 1 97.44 88 GLY B C 1
ATOM 1751 O O . GLY B 1 88 ? -9.641 2.234 15.484 1 97.44 88 GLY B O 1
ATOM 1752 N N . LYS B 1 89 ? -10.086 4.406 15.875 1 98 89 LYS B N 1
ATOM 1753 C CA . LYS B 1 89 ? -11.445 4.312 16.391 1 98 89 LYS B CA 1
ATOM 1754 C C . LYS B 1 89 ? -12.336 5.395 15.797 1 98 89 LYS B C 1
ATOM 1756 O O . LYS B 1 89 ? -12 6.582 15.836 1 98 89 LYS B O 1
ATOM 1761 N N . VAL B 1 90 ? -13.414 4.945 15.258 1 97.06 90 VAL B N 1
ATOM 1762 C CA . VAL B 1 90 ? -14.312 5.914 14.648 1 97.06 90 VAL B CA 1
ATOM 1763 C C . VAL B 1 90 ? -15.312 6.418 15.688 1 97.06 90 VAL B C 1
ATOM 1765 O O . VAL B 1 90 ? -15.305 5.965 16.828 1 97.06 90 VAL B O 1
ATOM 1768 N N . LYS B 1 91 ? -16.156 7.332 15.289 1 94.25 91 LYS B N 1
ATOM 1769 C CA . LYS B 1 91 ? -17.016 8.055 16.234 1 94.25 91 LYS B CA 1
ATOM 1770 C C . LYS B 1 91 ? -18.078 7.137 16.812 1 94.25 91 LYS B C 1
ATOM 1772 O O . LYS B 1 91 ? -18.531 7.336 17.953 1 94.25 91 LYS B O 1
ATOM 1777 N N . ASN B 1 92 ? -18.438 6.102 16.125 1 94.12 92 ASN B N 1
ATOM 1778 C CA . ASN B 1 92 ? -19.438 5.172 16.625 1 94.12 92 ASN B CA 1
ATOM 1779 C C . ASN B 1 92 ? -18.828 4.121 17.531 1 94.12 92 ASN B C 1
ATOM 1781 O O . ASN B 1 92 ? -19.5 3.186 17.969 1 94.12 92 ASN B O 1
ATOM 1785 N N . GLY B 1 93 ? -17.531 4.211 17.703 1 95.44 93 GLY B N 1
ATOM 1786 C CA . GLY B 1 93 ? -16.859 3.395 18.703 1 95.44 93 GLY B CA 1
ATOM 1787 C C . GLY B 1 93 ? -16.141 2.205 18.109 1 95.44 93 GLY B C 1
ATOM 1788 O O . GLY B 1 93 ? -15.359 1.533 18.797 1 95.44 93 GLY B O 1
ATOM 1789 N N . LYS B 1 94 ? -16.406 1.884 16.922 1 97.38 94 LYS B N 1
ATOM 1790 C CA . LYS B 1 94 ? -15.773 0.733 16.281 1 97.38 94 LYS B CA 1
ATOM 1791 C C . LYS B 1 94 ? -14.297 0.997 16.016 1 97.38 94 LYS B C 1
ATOM 1793 O O . LYS B 1 94 ? -13.922 2.096 15.602 1 97.38 94 LYS B O 1
ATOM 1798 N N . ARG B 1 95 ? -13.461 -0.003 16.266 1 98.19 95 ARG B N 1
ATOM 1799 C CA . ARG B 1 95 ? -12.016 0.07 16.047 1 98.19 95 ARG B CA 1
ATOM 1800 C C . ARG B 1 95 ? -11.625 -0.647 14.766 1 98.19 95 ARG B C 1
ATOM 1802 O O . ARG B 1 95 ? -12.367 -1.484 14.258 1 98.19 95 ARG B O 1
ATOM 1809 N N . PHE B 1 96 ? -10.477 -0.224 14.242 1 98.06 96 PHE B N 1
ATOM 1810 C CA . PHE B 1 96 ? -9.961 -0.891 13.047 1 98.06 96 PHE B CA 1
ATOM 1811 C C . PHE B 1 96 ? -8.438 -0.871 13.023 1 98.06 96 PHE B C 1
ATOM 1813 O O . PHE B 1 96 ? -7.816 -0.062 13.719 1 98.06 96 PHE B O 1
ATOM 1820 N N . ILE B 1 97 ? -7.836 -1.804 12.391 1 98.44 97 ILE B N 1
ATOM 1821 C CA . ILE B 1 97 ? -6.441 -1.838 11.969 1 98.44 97 ILE B CA 1
ATOM 1822 C C . ILE B 1 97 ? -6.371 -1.867 10.445 1 98.44 97 ILE B C 1
ATOM 1824 O O . ILE B 1 97 ? -7.082 -2.639 9.797 1 98.44 97 ILE B O 1
ATOM 1828 N N . SER B 1 98 ? -5.66 -0.98 9.859 1 98.44 98 SER B N 1
ATOM 1829 C CA . SER B 1 98 ? -5.547 -0.87 8.414 1 98.44 98 SER B CA 1
ATOM 1830 C C . SER B 1 98 ? -4.09 -0.738 7.98 1 98.44 98 SER B C 1
ATOM 1832 O O . SER B 1 98 ? -3.393 0.185 8.406 1 98.44 98 SER B O 1
ATOM 1834 N N . ARG B 1 99 ? -3.641 -1.643 7.152 1 98.75 99 ARG B N 1
ATOM 1835 C CA . ARG B 1 99 ? -2.283 -1.594 6.621 1 98.75 99 ARG B CA 1
ATOM 1836 C C . ARG B 1 99 ? -2.102 -0.394 5.695 1 98.75 99 ARG B C 1
ATOM 1838 O O . ARG B 1 99 ? -2.998 -0.059 4.922 1 98.75 99 ARG B O 1
ATOM 1845 N N . PHE B 1 100 ? -0.911 0.235 5.75 1 98.75 100 PHE B N 1
ATOM 1846 C CA . PHE B 1 100 ? -0.605 1.325 4.832 1 98.75 100 PHE B CA 1
ATOM 1847 C C . PHE B 1 100 ? 0.836 1.235 4.348 1 98.75 100 PHE B C 1
ATOM 1849 O O . PHE B 1 100 ? 1.664 0.563 4.965 1 98.75 100 PHE B O 1
ATOM 1856 N N . VAL B 1 101 ? 1.107 1.818 3.252 1 98.81 101 VAL B N 1
ATOM 1857 C CA . VAL B 1 101 ? 2.441 2.172 2.777 1 98.81 101 VAL B CA 1
ATOM 1858 C C . VAL B 1 101 ? 2.475 3.645 2.375 1 98.81 101 VAL B C 1
ATOM 1860 O O . VAL B 1 101 ? 1.604 4.109 1.637 1 98.81 101 VAL B O 1
ATOM 1863 N N . HIS B 1 102 ? 3.404 4.359 2.832 1 98.81 102 HIS B N 1
ATOM 1864 C CA . HIS B 1 102 ? 3.701 5.73 2.428 1 98.81 102 HIS B CA 1
ATOM 1865 C C . HIS B 1 102 ? 4.996 5.797 1.621 1 98.81 102 HIS B C 1
ATOM 1867 O O . HIS B 1 102 ? 6.027 5.273 2.049 1 98.81 102 HIS B O 1
ATOM 1873 N N . ILE B 1 103 ? 4.906 6.402 0.466 1 98.75 103 ILE B N 1
ATOM 1874 C CA . ILE B 1 103 ? 6.102 6.742 -0.296 1 98.75 103 ILE B CA 1
ATOM 1875 C C . ILE B 1 103 ? 6.379 8.242 -0.182 1 98.75 103 ILE B C 1
ATOM 1877 O O . ILE B 1 103 ? 5.621 9.062 -0.708 1 98.75 103 ILE B O 1
ATOM 1881 N N . TRP B 1 104 ? 7.441 8.539 0.482 1 98.62 104 TRP B N 1
ATOM 1882 C CA . TRP B 1 104 ? 7.871 9.922 0.631 1 98.62 104 TRP B CA 1
ATOM 1883 C C . TRP B 1 104 ? 8.93 10.281 -0.41 1 98.62 104 TRP B C 1
ATOM 1885 O O . TRP B 1 104 ? 9.82 9.484 -0.696 1 98.62 104 TRP B O 1
ATOM 1895 N N . THR B 1 105 ? 8.836 11.445 -0.987 1 98.75 105 THR B N 1
ATOM 1896 C CA . THR B 1 105 ? 9.922 12.07 -1.731 1 98.75 105 THR B CA 1
ATOM 1897 C C . THR B 1 105 ? 10.547 13.211 -0.93 1 98.75 105 THR B C 1
ATOM 1899 O O . THR B 1 105 ? 9.836 14.094 -0.449 1 98.75 105 THR B O 1
ATOM 1902 N N . VAL B 1 106 ? 11.828 13.117 -0.729 1 98.44 106 VAL B N 1
ATOM 1903 C CA . VAL B 1 106 ? 12.562 14.117 0.035 1 98.44 106 VAL B CA 1
ATOM 1904 C C . VAL B 1 106 ? 13.5 14.891 -0.893 1 98.44 106 VAL B C 1
ATOM 1906 O O . VAL B 1 106 ? 14.227 14.297 -1.688 1 98.44 106 VAL B O 1
ATOM 1909 N N . GLN B 1 107 ? 13.453 16.125 -0.933 1 97 107 GLN B N 1
ATOM 1910 C CA . GLN B 1 107 ? 14.359 17 -1.665 1 97 107 GLN B CA 1
ATOM 1911 C C . GLN B 1 107 ? 14.953 18.062 -0.748 1 97 107 GLN B C 1
ATOM 1913 O O . GLN B 1 107 ? 14.219 18.828 -0.123 1 97 107 GLN B O 1
ATOM 1918 N N . GLY B 1 108 ? 16.375 17.859 -0.713 1 90.69 108 GLY B N 1
ATOM 1919 C CA . GLY B 1 108 ? 17.016 18.672 0.304 1 90.69 108 GLY B CA 1
ATOM 1920 C C . GLY B 1 108 ? 16.625 18.297 1.717 1 90.69 108 GLY B C 1
ATOM 1921 O O . GLY B 1 108 ? 16.797 17.141 2.123 1 90.69 108 GLY B O 1
ATOM 1922 N N . GLU B 1 109 ? 16.016 18.969 2.49 1 93.88 109 GLU B N 1
ATOM 1923 C CA . GLU B 1 109 ? 15.602 18.641 3.85 1 93.88 109 GLU B CA 1
ATOM 1924 C C . GLU B 1 109 ? 14.102 18.844 4.027 1 93.88 109 GLU B C 1
ATOM 1926 O O . GLU B 1 109 ? 13.625 19.047 5.145 1 93.88 109 GLU B O 1
ATOM 1931 N N . GLN B 1 110 ? 13.438 18.672 2.852 1 97.44 110 GLN B N 1
ATOM 1932 C CA . GLN B 1 110 ? 11.992 18.859 2.92 1 97.44 110 GLN B CA 1
ATOM 1933 C C . GLN B 1 110 ? 11.258 17.672 2.316 1 97.44 110 GLN B C 1
ATOM 1935 O O . GLN B 1 110 ? 11.719 17.078 1.338 1 97.44 110 GLN B O 1
ATOM 1940 N N . LEU B 1 111 ? 10.156 17.344 2.869 1 98.25 111 LEU B N 1
ATOM 1941 C CA . LEU B 1 111 ? 9.195 16.422 2.268 1 98.25 111 LEU B CA 1
ATOM 1942 C C . LEU B 1 111 ? 8.43 17.094 1.137 1 98.25 111 LEU B C 1
ATOM 1944 O O . LEU B 1 111 ? 7.762 18.109 1.352 1 98.25 111 LEU B O 1
ATOM 1948 N N . VAL B 1 112 ? 8.5 16.562 -0.078 1 98.69 112 VAL B N 1
ATOM 1949 C CA . VAL B 1 112 ? 7.918 17.312 -1.185 1 98.69 112 VAL B CA 1
ATOM 1950 C C . VAL B 1 112 ? 6.789 16.5 -1.817 1 98.69 112 VAL B C 1
ATOM 1952 O O . VAL B 1 112 ? 5.992 17.031 -2.594 1 98.69 112 VAL B O 1
ATOM 1955 N N . LYS B 1 113 ? 6.672 15.219 -1.51 1 98.75 113 LYS B N 1
ATOM 1956 C CA . LYS B 1 113 ? 5.562 14.406 -2 1 98.75 113 LYS B CA 1
ATOM 1957 C C . LYS B 1 113 ? 5.293 13.227 -1.066 1 98.75 113 LYS B C 1
ATOM 1959 O O . LYS B 1 113 ? 6.223 12.602 -0.56 1 98.75 113 LYS B O 1
ATOM 1964 N N . LEU B 1 114 ? 4.047 12.953 -0.828 1 98.69 114 LEU B N 1
ATOM 1965 C CA . LEU B 1 114 ? 3.557 11.711 -0.235 1 98.69 114 LEU B CA 1
ATOM 1966 C C . LEU B 1 114 ? 2.604 10.992 -1.185 1 98.69 114 LEU B C 1
ATOM 1968 O O . LEU B 1 114 ? 1.711 11.617 -1.765 1 98.69 114 LEU B O 1
ATOM 1972 N N . GLN B 1 115 ? 2.852 9.766 -1.436 1 98.75 115 GLN B N 1
ATOM 1973 C CA . GLN B 1 115 ? 1.882 8.867 -2.059 1 98.75 115 GLN B CA 1
ATOM 1974 C C . GLN B 1 115 ? 1.486 7.742 -1.11 1 98.75 115 GLN B C 1
ATOM 1976 O O . GLN B 1 115 ? 2.342 6.988 -0.641 1 98.75 115 GLN B O 1
ATOM 1981 N N . GLN B 1 116 ? 0.21 7.699 -0.806 1 98.75 116 GLN B N 1
ATOM 1982 C CA . GLN B 1 116 ? -0.308 6.73 0.15 1 98.75 116 GLN B CA 1
ATOM 1983 C C . GLN B 1 116 ? -1 5.57 -0.563 1 98.75 116 GLN B C 1
ATOM 1985 O O . GLN B 1 116 ? -1.705 5.777 -1.553 1 98.75 116 GLN B O 1
ATOM 1990 N N . THR B 1 117 ? -0.792 4.41 -0.19 1 98.81 117 THR B N 1
ATOM 1991 C CA . THR B 1 117 ? -1.65 3.258 -0.432 1 98.81 117 THR B CA 1
ATOM 1992 C C . THR B 1 117 ? -2.115 2.643 0.886 1 98.81 117 THR B C 1
ATOM 1994 O O . THR B 1 117 ? -1.319 2.471 1.811 1 98.81 117 THR B O 1
ATOM 1997 N N . ALA B 1 118 ? -3.402 2.318 0.959 1 98.75 118 ALA B N 1
ATOM 1998 C CA . ALA B 1 118 ? -3.924 1.788 2.217 1 98.75 118 ALA B CA 1
ATOM 1999 C C . ALA B 1 118 ? -5.043 0.782 1.967 1 98.75 118 ALA B C 1
ATOM 2001 O O . ALA B 1 118 ? -5.664 0.786 0.9 1 98.75 118 ALA B O 1
ATOM 2002 N N . ASP B 1 119 ? -5.191 -0.063 2.977 1 98.69 119 ASP B N 1
ATOM 2003 C CA . ASP B 1 119 ? -6.297 -1.015 3.021 1 98.69 119 ASP B CA 1
ATOM 2004 C C . ASP B 1 119 ? -7.598 -0.325 3.424 1 98.69 119 ASP B C 1
ATOM 2006 O O . ASP B 1 119 ? -8.062 -0.479 4.555 1 98.69 119 ASP B O 1
ATOM 2010 N N . THR B 1 120 ? -8.297 0.283 2.492 1 98.5 120 THR B N 1
ATOM 2011 C CA . THR B 1 120 ? -9.375 1.231 2.766 1 98.5 120 THR B CA 1
ATOM 2012 C C . THR B 1 120 ? -10.641 0.502 3.207 1 98.5 120 THR B C 1
ATOM 2014 O O . THR B 1 120 ? -11.516 1.096 3.84 1 98.5 120 THR B O 1
ATOM 2017 N N . LEU B 1 121 ? -10.75 -0.736 2.9 1 98.31 121 LEU B N 1
ATOM 2018 C CA . LEU B 1 121 ? -11.953 -1.474 3.254 1 98.31 121 LEU B CA 1
ATOM 2019 C C . LEU B 1 121 ? -12.102 -1.575 4.77 1 98.31 121 LEU B C 1
ATOM 2021 O O . LEU B 1 121 ? -13.219 -1.496 5.293 1 98.31 121 LEU B O 1
ATOM 2025 N N . GLN B 1 122 ? -10.953 -1.761 5.492 1 98.06 122 GLN B N 1
ATOM 2026 C CA . GLN B 1 122 ? -10.992 -1.849 6.949 1 98.06 122 GLN B CA 1
ATOM 2027 C C . GLN B 1 122 ? -11.578 -0.577 7.559 1 98.06 122 GLN B C 1
ATOM 2029 O O . GLN B 1 122 ? -12.344 -0.639 8.523 1 98.06 122 GLN B O 1
ATOM 2034 N N . ILE B 1 123 ? -11.211 0.526 6.984 1 97.69 123 ILE B N 1
ATOM 2035 C CA . ILE B 1 123 ? -11.656 1.819 7.488 1 97.69 123 ILE B CA 1
ATOM 2036 C C . ILE B 1 123 ? -13.133 2.025 7.133 1 97.69 123 ILE B C 1
ATOM 2038 O O . ILE B 1 123 ? -13.922 2.461 7.973 1 97.69 123 ILE B O 1
ATOM 2042 N N . ASP B 1 124 ? -13.484 1.703 5.918 1 97.12 124 ASP B N 1
ATOM 2043 C CA . ASP B 1 124 ? -14.867 1.815 5.469 1 97.12 124 ASP B CA 1
ATOM 2044 C C . ASP B 1 124 ? -15.797 0.965 6.332 1 97.12 124 ASP B C 1
ATOM 2046 O O . ASP B 1 124 ? -16.875 1.425 6.742 1 97.12 124 ASP B O 1
ATOM 2050 N N . ARG B 1 125 ? -15.406 -0.236 6.652 1 96.88 125 ARG B N 1
ATOM 2051 C CA . ARG B 1 125 ? -16.203 -1.156 7.457 1 96.88 125 ARG B CA 1
ATOM 2052 C C . ARG B 1 125 ? -16.422 -0.613 8.867 1 96.88 125 ARG B C 1
ATOM 2054 O O . ARG B 1 125 ? -17.484 -0.793 9.453 1 96.88 125 ARG B O 1
ATOM 2061 N N . ALA B 1 126 ? -15.367 0.021 9.352 1 96.38 126 ALA B N 1
ATOM 2062 C CA . ALA B 1 126 ? -15.477 0.604 10.688 1 96.38 126 ALA B CA 1
ATOM 2063 C C . ALA B 1 126 ? -16.5 1.73 10.711 1 96.38 126 ALA B C 1
ATOM 2065 O O . ALA B 1 126 ? -17.141 1.981 11.742 1 96.38 126 ALA B O 1
ATOM 2066 N N . HIS B 1 127 ? -16.719 2.396 9.586 1 95.31 127 HIS B N 1
ATOM 2067 C CA . HIS B 1 127 ? -17.641 3.52 9.516 1 95.31 127 HIS B CA 1
ATOM 2068 C C . HIS B 1 127 ? -19.062 3.041 9.25 1 95.31 127 HIS B C 1
ATOM 2070 O O . HIS B 1 127 ? -20.031 3.785 9.461 1 95.31 127 HIS B O 1
ATOM 2076 N N . ALA B 1 128 ? -19.109 1.758 8.68 1 87.81 128 ALA B N 1
ATOM 2077 C CA . ALA B 1 128 ? -20.422 1.225 8.352 1 87.81 128 ALA B CA 1
ATOM 2078 C C . ALA B 1 128 ? -21.219 0.934 9.617 1 87.81 128 ALA B C 1
ATOM 2080 O O . ALA B 1 128 ? -20.656 0.522 10.633 1 87.81 128 ALA B O 1
ATOM 2081 N N . ILE B 1 129 ? -22.453 1.394 9.75 1 73.81 129 ILE B N 1
ATOM 2082 C CA . ILE B 1 129 ? -23.375 1.255 10.875 1 73.81 129 ILE B CA 1
ATOM 2083 C C . ILE B 1 129 ? -23.859 -0.189 10.961 1 73.81 129 ILE B C 1
ATOM 2085 O O . ILE B 1 129 ? -24.141 -0.82 9.945 1 73.81 129 ILE B O 1
#

InterPro domains:
  IPR032710 NTF2-like domain superfamily [SSF54427] (6-126)
  IPR037401 SnoaL-like domain [PF12680] (10-112)

Foldseek 3Di:
DDDDLLRVLVVQCLVCVPVLVSQVVAADQFAWEAADCLAPLGDIFTGPCRCVPVPVVVVVVFFPDKHWDWDDWDDDVQKIKTWTWIWTAGPVGFIFIKIKIWIFGHDDRHTRYIHMDIPRVRVVVNSDD/DDDDLLRVLVVQCQVCVPVLVSQVVAADQFAWEAADCLAPLGDIFTGPCRCVPVPVVVVVVFFPDKHWDWDDWDDDVQKIKTWTWIWTAGPVGFIFIKIKIWIFGHDDRHTRYIHMDIPRVRVVVNSDD

Radius of gyration: 18.65 Å; Cα contacts (8 Å, |Δi|>4): 565; chains: 2; bounding box: 47×50×36 Å

Organism: NCBI:txid471575

Sequence (258 aa):
MSDSLNVSIVRRFYESMGDINIVRQLMGDDIIWDITEGALHGGVYEGIDDVLNNFFVPFFNDFEEFIVESSEFFESGDHVIVLGNYLGKVKNGKRFISRFVHIWTVQGEQLVKLQQTADTLQIDRAHAIMSDSLNVSIVRRFYESMGDINIVRQLMGDDIIWDITEGALHGGVYEGIDDVLNNFFVPFFNDFEEFIVESSEFFESGDHVIVLGNYLGKVKNGKRFISRFVHIWTVQGEQLVKLQQTADTLQIDRAHAI

Solvent-accessible surface area (backbone atoms only — not comparable to full-atom values): 13385 Å² total; per-residue (Å²): 133,83,73,53,71,67,53,44,54,54,51,48,54,66,69,41,73,75,39,62,70,59,49,59,66,39,38,31,71,70,18,37,42,35,35,36,71,55,38,98,80,35,41,77,33,64,18,47,65,41,38,51,58,68,43,48,50,58,51,59,71,57,36,72,40,78,42,83,47,75,74,45,79,42,57,39,90,52,28,39,38,36,33,34,36,37,43,37,25,30,77,87,64,38,63,40,68,27,48,33,38,39,41,34,34,44,56,94,81,20,38,40,32,41,41,40,34,30,23,26,31,35,56,52,56,37,68,54,128,133,82,71,53,71,68,52,45,53,54,51,48,55,65,69,42,74,76,39,62,71,58,49,60,66,38,40,31,72,71,17,36,42,35,37,36,74,56,37,98,80,37,41,78,33,64,20,48,67,41,39,51,59,70,43,49,50,59,52,59,70,58,38,72,40,77,43,82,45,75,74,45,80,40,57,38,90,52,30,39,38,36,34,35,35,38,42,35,23,29,79,89,65,38,62,40,66,26,48,34,36,38,40,34,33,44,56,92,82,22,39,40,32,40,40,40,34,29,24,24,30,33,55,51,57,38,70,54,129